Protein AF-A0A8J2I7R6-F1 (afdb_monomer_lite)

InterPro domains:
  IPR022698 Orsellinic acid/F9775 biosynthesis cluster protein D [PF12013] (39-140)

Organism: NCBI:txid119953

Structure (mmCIF, N/CA/C/O backbone):
data_AF-A0A8J2I7R6-F1
#
_entry.id   AF-A0A8J2I7R6-F1
#
loop_
_atom_site.group_PDB
_atom_site.id
_atom_site.type_symbol
_atom_site.label_atom_id
_atom_site.label_alt_id
_atom_site.label_comp_id
_atom_site.label_asym_id
_atom_site.label_entity_id
_atom_site.label_seq_id
_atom_site.pdbx_PDB_ins_code
_atom_site.Cartn_x
_atom_site.Cartn_y
_atom_site.Cartn_z
_atom_site.occupancy
_atom_site.B_iso_or_equiv
_atom_site.auth_seq_id
_atom_site.auth_comp_id
_atom_site.auth_asym_id
_atom_site.auth_atom_id
_atom_site.pdbx_PDB_model_num
ATOM 1 N N . MET A 1 1 ? 11.728 -11.840 104.550 1.00 39.22 1 MET A N 1
ATOM 2 C CA . MET A 1 1 ? 12.454 -12.905 103.821 1.00 39.22 1 MET A CA 1
ATOM 3 C C . MET A 1 1 ? 11.462 -14.040 103.604 1.00 39.22 1 MET A C 1
ATOM 5 O O . MET A 1 1 ? 10.906 -14.430 104.623 1.00 39.22 1 MET A O 1
ATOM 9 N N . PRO A 1 2 ? 11.217 -14.614 102.412 1.00 49.06 2 PRO A N 1
ATOM 10 C CA . PRO A 1 2 ? 11.403 -14.190 101.016 1.00 49.06 2 PRO A CA 1
ATOM 11 C C . PRO A 1 2 ? 10.067 -14.173 100.202 1.00 49.06 2 PRO A C 1
ATOM 13 O O . PRO A 1 2 ? 9.035 -14.652 100.660 1.00 49.06 2 PRO A O 1
ATOM 16 N N . THR A 1 3 ? 10.107 -13.611 98.989 1.00 52.56 3 THR A N 1
ATOM 17 C CA . THR A 1 3 ? 9.219 -13.845 97.812 1.00 52.56 3 THR A CA 1
ATOM 18 C C . THR A 1 3 ? 9.265 -15.338 97.372 1.00 52.56 3 THR A C 1
ATOM 20 O O . THR A 1 3 ? 10.199 -15.994 97.840 1.00 52.56 3 THR A O 1
ATOM 23 N N . PRO A 1 4 ? 8.404 -15.921 96.477 1.00 51.31 4 PRO A N 1
ATOM 24 C CA . PRO A 1 4 ? 8.011 -15.365 95.161 1.00 51.31 4 PRO A CA 1
ATOM 25 C C . PRO A 1 4 ? 6.658 -15.796 94.499 1.00 51.31 4 PRO A C 1
ATOM 27 O O . PRO A 1 4 ? 5.954 -16.702 94.925 1.00 51.31 4 PRO A O 1
ATOM 30 N N . CYS A 1 5 ? 6.376 -15.061 93.412 1.00 49.28 5 CYS A N 1
ATOM 31 C CA . CYS A 1 5 ? 5.651 -15.287 92.143 1.00 49.28 5 CYS A CA 1
ATOM 32 C C . CYS A 1 5 ? 5.007 -16.645 91.795 1.00 49.28 5 CYS A C 1
ATOM 34 O O . CYS A 1 5 ? 5.651 -17.656 92.024 1.00 49.28 5 CYS A O 1
ATOM 36 N N . VAL A 1 6 ? 3.875 -16.608 91.052 1.00 43.56 6 VAL A N 1
ATOM 37 C CA . VAL A 1 6 ? 3.560 -17.242 89.724 1.00 43.56 6 VAL A CA 1
ATOM 38 C C . VAL A 1 6 ? 2.169 -16.691 89.281 1.00 43.56 6 VAL A C 1
ATOM 40 O O . VAL A 1 6 ? 1.226 -16.790 90.051 1.00 43.56 6 VAL A O 1
ATOM 43 N N . VAL A 1 7 ? 2.045 -15.789 88.290 1.00 49.72 7 VAL A N 1
ATOM 44 C CA . VAL A 1 7 ? 1.763 -15.964 86.833 1.00 49.72 7 VAL A CA 1
ATOM 45 C C . VAL A 1 7 ? 0.474 -16.734 86.508 1.00 49.72 7 VAL A C 1
ATOM 47 O O . VAL A 1 7 ? 0.516 -17.951 86.551 1.00 49.72 7 VAL A O 1
ATOM 50 N N . GLU A 1 8 ? -0.579 -16.051 86.025 1.00 37.94 8 GLU A N 1
ATOM 51 C CA . GLU A 1 8 ? -1.519 -16.593 85.021 1.00 37.94 8 GLU A CA 1
ATOM 52 C C . GLU A 1 8 ? -2.044 -15.488 84.070 1.00 37.94 8 GLU A C 1
ATOM 54 O O . GLU A 1 8 ? -2.336 -14.358 84.459 1.00 37.94 8 GLU A O 1
ATOM 59 N N . THR A 1 9 ? -2.060 -15.856 82.791 1.00 51.75 9 THR A N 1
ATOM 60 C CA . THR A 1 9 ? -2.406 -15.172 81.528 1.00 51.75 9 THR A CA 1
ATOM 61 C C . THR A 1 9 ? -3.873 -14.737 81.384 1.00 51.75 9 THR A C 1
ATOM 63 O O . THR A 1 9 ? -4.745 -15.451 81.870 1.00 51.75 9 THR A O 1
ATOM 66 N N . PRO A 1 10 ? -4.192 -13.693 80.584 1.00 44.16 10 PRO A N 1
ATOM 67 C CA . PRO A 1 10 ? -5.538 -13.494 80.056 1.00 44.16 10 PRO A CA 1
ATOM 68 C C . PRO A 1 10 ? -5.707 -14.029 78.624 1.00 44.16 10 PRO A C 1
ATOM 70 O O . PRO A 1 10 ? -4.815 -13.952 77.776 1.00 44.16 10 PRO A O 1
ATOM 73 N N . GLU A 1 11 ? -6.904 -14.565 78.400 1.00 40.28 11 GLU A N 1
ATOM 74 C CA . GLU A 1 11 ? -7.408 -15.214 77.196 1.00 40.28 11 GLU A CA 1
ATOM 75 C C . GLU A 1 11 ? -7.475 -14.305 75.956 1.00 40.28 11 GLU A C 1
ATOM 77 O O . GLU A 1 11 ? -7.789 -13.116 76.004 1.00 40.28 11 GLU A O 1
ATOM 82 N N . SER A 1 12 ? -7.212 -14.942 74.816 1.00 37.38 12 SER A N 1
ATOM 83 C CA . SER A 1 12 ? -7.309 -14.424 73.453 1.00 37.38 12 SER A CA 1
ATOM 84 C C . SER A 1 12 ? -8.768 -14.378 72.987 1.00 37.38 12 SER A C 1
ATOM 86 O O . SER A 1 12 ? -9.431 -15.412 72.908 1.00 37.38 12 SER A O 1
ATOM 88 N N . VAL A 1 13 ? -9.258 -13.188 72.624 1.00 44.47 13 VAL A N 1
ATOM 89 C CA . VAL A 1 13 ? -10.559 -12.998 71.964 1.00 44.47 13 VAL A CA 1
ATOM 90 C C . VAL A 1 13 ? -10.343 -12.848 70.456 1.00 44.47 13 VAL A C 1
ATOM 92 O O . VAL A 1 13 ? -9.631 -11.958 69.992 1.00 44.47 13 VAL A O 1
ATOM 95 N N . ALA A 1 14 ? -10.964 -13.744 69.690 1.00 39.31 14 ALA A N 1
ATOM 96 C CA . ALA A 1 14 ? -10.888 -13.825 68.236 1.00 39.31 14 ALA A CA 1
ATOM 97 C C . ALA A 1 14 ? -11.593 -12.650 67.522 1.00 39.31 14 ALA A C 1
ATOM 99 O O . ALA A 1 14 ? -12.711 -12.273 67.870 1.00 39.31 14 ALA A O 1
ATOM 100 N N . ALA A 1 15 ? -10.962 -12.129 66.463 1.00 40.88 15 ALA A N 1
ATOM 101 C CA . ALA A 1 15 ? -11.527 -11.148 65.531 1.00 40.88 15 ALA A CA 1
ATOM 102 C C . ALA A 1 15 ? -12.083 -11.825 64.253 1.00 40.88 15 ALA A C 1
ATOM 104 O O . ALA A 1 15 ? -11.560 -12.864 63.838 1.00 40.88 15 ALA A O 1
ATOM 105 N N . PRO A 1 16 ? -13.109 -11.256 63.585 1.00 42.50 16 PRO A N 1
ATOM 106 C CA . PRO A 1 16 ? -13.730 -11.865 62.412 1.00 42.50 16 PRO A CA 1
ATOM 107 C C . PRO A 1 16 ? -12.928 -11.626 61.123 1.00 42.50 16 PRO A C 1
ATOM 109 O O . PRO A 1 16 ? -12.438 -10.532 60.844 1.00 42.50 16 PRO A O 1
ATOM 112 N N . ALA A 1 17 ? -12.848 -12.669 60.296 1.00 38.97 17 ALA A N 1
ATOM 113 C CA . ALA A 1 17 ? -12.190 -12.656 58.997 1.00 38.97 17 ALA A CA 1
ATOM 114 C C . ALA A 1 17 ? -12.953 -11.796 57.968 1.00 38.97 17 ALA A C 1
ATOM 116 O O . ALA A 1 17 ? -14.023 -12.168 57.481 1.00 38.97 17 ALA A O 1
ATOM 117 N N . VAL A 1 18 ? -12.361 -10.666 57.574 1.00 41.84 18 VAL A N 1
ATOM 118 C CA . VAL A 1 18 ? -12.784 -9.871 56.413 1.00 41.84 18 VAL A CA 1
ATOM 119 C C . VAL A 1 18 ? -12.321 -10.578 55.137 1.00 41.84 18 VAL A C 1
ATOM 121 O O . VAL A 1 18 ? -11.135 -10.641 54.818 1.00 41.84 18 VAL A O 1
ATOM 124 N N . ARG A 1 19 ? -13.272 -11.136 54.384 1.00 43.84 19 ARG A N 1
ATOM 125 C CA . ARG A 1 19 ? -13.030 -11.839 53.118 1.00 43.84 19 ARG A CA 1
ATOM 126 C C . ARG A 1 19 ? -12.773 -10.824 51.995 1.00 43.84 19 ARG A C 1
ATOM 128 O O . ARG A 1 19 ? -13.705 -10.298 51.390 1.00 43.84 19 ARG A O 1
ATOM 135 N N . ILE A 1 20 ? -11.500 -10.555 51.709 1.00 44.94 20 ILE A N 1
ATOM 136 C CA . ILE A 1 20 ? -11.039 -9.657 50.639 1.00 44.94 20 ILE A CA 1
ATOM 137 C C . ILE A 1 20 ? -11.373 -10.267 49.260 1.00 44.94 20 ILE A C 1
ATOM 139 O O . ILE A 1 20 ? -10.624 -11.078 48.724 1.00 44.94 20 ILE A O 1
ATOM 143 N N . LYS A 1 21 ? -12.492 -9.856 48.644 1.00 47.00 21 LYS A N 1
ATOM 144 C CA . LYS A 1 21 ? -12.838 -10.125 47.227 1.00 47.00 21 LYS A CA 1
ATOM 145 C C . LYS A 1 21 ? -12.219 -9.086 46.265 1.00 47.00 21 LYS A C 1
ATOM 147 O O . LYS A 1 21 ? -12.875 -8.631 45.335 1.00 47.00 21 LYS A O 1
ATOM 152 N N . SER A 1 22 ? -10.974 -8.663 46.495 1.00 50.75 22 SER A N 1
ATOM 153 C CA . SER A 1 22 ? -10.375 -7.501 45.800 1.00 50.75 22 SER A CA 1
ATOM 154 C C . SER A 1 22 ? -9.459 -7.860 44.612 1.00 50.75 22 SER A C 1
ATOM 156 O O . SER A 1 22 ? -9.104 -7.008 43.802 1.00 50.75 22 SER A O 1
ATOM 158 N N . THR A 1 23 ? -9.094 -9.132 44.437 1.00 47.16 23 THR A N 1
ATOM 159 C CA . THR A 1 23 ? -8.080 -9.537 43.441 1.00 47.16 23 THR A CA 1
ATOM 160 C C . THR A 1 23 ? -8.636 -9.858 42.048 1.00 47.16 23 THR A C 1
ATOM 162 O O . THR A 1 23 ? -7.946 -9.624 41.057 1.00 47.16 23 THR A O 1
ATOM 165 N N . GLN A 1 24 ? -9.890 -10.310 41.917 1.00 48.06 24 GLN A N 1
ATOM 166 C CA . GLN A 1 24 ? -10.465 -10.662 40.604 1.00 48.06 24 GLN A CA 1
ATOM 167 C C . GLN A 1 24 ? -10.866 -9.444 39.752 1.00 48.06 24 GLN A C 1
ATOM 169 O O . GLN A 1 24 ? -10.754 -9.489 38.527 1.00 48.06 24 GLN A O 1
ATOM 174 N N . HIS A 1 25 ? -11.280 -8.335 40.372 1.00 42.41 25 HIS A N 1
ATOM 175 C CA . HIS A 1 25 ? -11.620 -7.110 39.637 1.00 42.41 25 HIS A CA 1
ATOM 176 C C . HIS A 1 25 ? -10.391 -6.432 39.020 1.00 42.41 25 HIS A C 1
ATOM 178 O O . HIS A 1 25 ? -10.468 -5.929 37.899 1.00 42.41 25 HIS A O 1
ATOM 184 N N . LYS A 1 26 ? -9.243 -6.491 39.707 1.00 38.31 26 LYS A N 1
ATOM 185 C CA . LYS A 1 26 ? -7.996 -5.863 39.258 1.00 38.31 26 LYS A CA 1
ATOM 186 C C . LYS A 1 26 ? -7.427 -6.539 38.005 1.00 38.31 26 LYS A C 1
ATOM 188 O O . LYS A 1 26 ? -7.096 -5.851 37.048 1.00 38.31 26 LYS A O 1
ATOM 193 N N . HIS A 1 27 ? -7.419 -7.875 37.953 1.00 43.62 27 HIS A N 1
ATOM 194 C CA . HIS A 1 27 ? -6.954 -8.623 36.773 1.00 43.62 27 HIS A CA 1
ATOM 195 C C . HIS A 1 27 ? -7.847 -8.426 35.538 1.00 43.62 27 HIS A C 1
ATOM 197 O O . HIS A 1 27 ? -7.346 -8.361 34.417 1.00 43.62 27 HIS A O 1
ATOM 203 N N . LYS A 1 28 ? -9.166 -8.296 35.732 1.00 43.56 28 LYS A N 1
ATOM 204 C CA . LYS A 1 28 ? -10.111 -8.084 34.629 1.00 43.56 28 LYS A CA 1
ATOM 205 C C . LYS A 1 28 ? -9.990 -6.679 34.030 1.00 43.56 28 LYS A C 1
ATOM 207 O O . LYS A 1 28 ? -9.874 -6.555 32.818 1.00 43.56 28 LYS A O 1
ATOM 212 N N . GLN A 1 29 ? -9.890 -5.641 34.865 1.00 42.34 29 GLN A N 1
ATOM 213 C CA . GLN A 1 29 ? -9.653 -4.269 34.393 1.00 42.34 29 GLN A CA 1
ATOM 214 C C . GLN A 1 29 ? -8.289 -4.094 33.709 1.00 42.34 29 GLN A C 1
ATOM 216 O O . GLN A 1 29 ? -8.169 -3.316 32.767 1.00 42.34 29 GLN A O 1
ATOM 221 N N . GLN A 1 30 ? -7.261 -4.823 34.149 1.00 41.78 30 GLN A N 1
ATOM 222 C CA . GLN A 1 30 ? -5.923 -4.752 33.557 1.00 41.78 30 GLN A CA 1
ATOM 223 C C . GLN A 1 30 ? -5.853 -5.469 32.194 1.00 41.78 30 GLN A C 1
ATOM 225 O O . GLN A 1 30 ? -5.199 -4.983 31.275 1.00 41.78 30 GLN A O 1
ATOM 230 N N . SER A 1 31 ? -6.597 -6.570 32.037 1.00 49.91 31 SER A N 1
ATOM 231 C CA . SER A 1 31 ? -6.820 -7.255 30.754 1.00 49.91 31 SER A CA 1
ATOM 232 C C . SER A 1 31 ? -7.587 -6.378 29.757 1.00 49.91 31 SER A C 1
ATOM 234 O O . SER A 1 31 ? -7.213 -6.300 28.587 1.00 49.91 31 SER A O 1
ATOM 236 N N . ASP A 1 32 ? -8.640 -5.699 30.216 1.00 48.75 32 ASP A N 1
ATOM 237 C CA . ASP A 1 32 ? -9.469 -4.847 29.357 1.00 48.75 32 ASP A CA 1
ATOM 238 C C . ASP A 1 32 ? -8.694 -3.606 28.868 1.00 48.75 32 ASP A C 1
ATOM 240 O O . ASP A 1 32 ? -8.850 -3.208 27.717 1.00 48.75 32 ASP A O 1
ATOM 244 N N . ASN A 1 33 ? -7.779 -3.055 29.678 1.00 50.03 33 ASN A N 1
ATOM 245 C CA . ASN A 1 33 ? -6.905 -1.943 29.274 1.00 50.03 33 ASN A CA 1
ATOM 246 C C . ASN A 1 33 ? -5.799 -2.351 28.284 1.00 50.03 33 ASN A C 1
ATOM 248 O O . ASN A 1 33 ? -5.437 -1.573 27.405 1.00 50.03 33 ASN A O 1
ATOM 252 N N . ALA A 1 34 ? -5.265 -3.572 28.383 1.00 55.12 34 ALA A N 1
ATOM 253 C CA . ALA A 1 34 ? -4.249 -4.057 27.446 1.00 55.12 34 ALA A CA 1
ATOM 254 C C . ALA A 1 34 ? -4.814 -4.264 26.028 1.00 55.12 34 ALA A C 1
ATOM 256 O O . ALA A 1 34 ? -4.117 -4.031 25.041 1.00 55.12 34 ALA A O 1
ATOM 257 N N . ALA A 1 35 ? -6.091 -4.648 25.921 1.00 55.50 35 ALA A N 1
ATOM 258 C CA . ALA A 1 35 ? -6.773 -4.819 24.640 1.00 55.50 35 ALA A CA 1
ATOM 259 C C . ALA A 1 35 ? -7.019 -3.486 23.902 1.00 55.50 35 ALA A C 1
ATOM 261 O O . ALA A 1 35 ? -7.098 -3.478 22.674 1.00 55.50 35 ALA A O 1
ATOM 262 N N . LEU A 1 36 ? -7.082 -2.361 24.629 1.00 57.59 36 LEU A N 1
ATOM 263 C CA . LEU A 1 36 ? -7.291 -1.024 24.058 1.00 57.59 36 LEU A CA 1
ATOM 264 C C . LEU A 1 36 ? -6.058 -0.474 23.321 1.00 57.59 36 LEU A C 1
ATOM 266 O O . LEU A 1 36 ? -6.201 0.402 22.478 1.00 57.59 36 LEU A O 1
ATOM 270 N N . ASN A 1 37 ? -4.860 -1.018 23.563 1.00 76.00 37 ASN A N 1
ATOM 271 C CA . ASN A 1 37 ? -3.623 -0.548 22.920 1.00 76.00 37 ASN A CA 1
ATOM 272 C C . ASN A 1 37 ? -3.309 -1.235 21.577 1.00 76.00 37 ASN A C 1
ATOM 274 O O . ASN A 1 37 ? -2.275 -0.959 20.963 1.00 76.00 37 ASN A O 1
ATOM 278 N N . LEU A 1 38 ? -4.168 -2.151 21.115 1.00 88.62 38 LEU A N 1
ATOM 279 C CA . LEU A 1 38 ? -3.931 -2.930 19.893 1.00 88.62 38 LEU A CA 1
ATOM 280 C C . LEU A 1 38 ? -4.206 -2.139 18.614 1.00 88.62 38 LEU A C 1
ATOM 282 O O . LEU A 1 38 ? -3.629 -2.444 17.571 1.00 88.62 38 LEU A O 1
ATOM 286 N N . LEU A 1 39 ? -5.101 -1.155 18.684 1.00 94.88 39 LEU A N 1
ATOM 287 C CA . LEU A 1 39 ? -5.600 -0.438 17.521 1.00 94.88 39 LEU A CA 1
ATOM 288 C C . LEU A 1 39 ? -5.476 1.069 17.712 1.00 94.88 39 LEU A C 1
ATOM 290 O O . LEU A 1 39 ? -5.638 1.594 18.809 1.00 94.88 39 LEU A O 1
ATOM 294 N N . THR A 1 40 ? -5.227 1.782 16.623 1.00 94.62 40 THR A N 1
ATOM 295 C CA . THR A 1 40 ? -5.198 3.245 16.611 1.00 94.62 40 THR A CA 1
ATOM 296 C C . THR A 1 40 ? -5.836 3.748 15.329 1.00 94.62 40 THR A C 1
ATOM 298 O O . THR A 1 40 ? -5.492 3.285 14.244 1.00 94.62 40 THR A O 1
ATOM 301 N N . PHE A 1 41 ? -6.762 4.698 15.438 1.00 95.25 41 PHE A N 1
ATOM 302 C CA . PHE A 1 41 ? -7.316 5.381 14.274 1.00 95.25 41 PHE A CA 1
ATOM 303 C C . PHE A 1 41 ? -6.429 6.567 13.887 1.00 95.25 41 PHE A C 1
ATOM 305 O O . PHE A 1 41 ? -6.138 7.431 14.714 1.00 95.25 41 PHE A O 1
ATOM 312 N N . VAL A 1 42 ? -6.012 6.620 12.624 1.00 94.69 42 VAL A N 1
ATOM 313 C CA . VAL A 1 42 ? -5.246 7.732 12.056 1.00 94.69 42 VAL A CA 1
ATOM 314 C C . VAL A 1 42 ? -6.200 8.578 11.222 1.00 94.69 42 VAL A C 1
ATOM 316 O O . VAL A 1 42 ? -6.467 8.261 10.067 1.00 94.69 42 VAL A O 1
ATOM 319 N N . ALA A 1 43 ? -6.715 9.659 11.812 1.00 93.94 43 ALA A N 1
ATOM 320 C CA . ALA A 1 43 ? -7.795 10.458 11.224 1.00 93.94 43 ALA A CA 1
ATOM 321 C C . ALA A 1 43 ? -7.448 11.079 9.861 1.00 93.94 43 ALA A C 1
ATOM 323 O O . ALA A 1 43 ? -8.279 11.065 8.960 1.00 93.94 43 ALA A O 1
ATOM 324 N N . ILE A 1 44 ? -6.217 11.577 9.696 1.00 92.00 44 ILE A N 1
ATOM 325 C CA . ILE A 1 44 ? -5.753 12.213 8.448 1.00 92.00 44 ILE A CA 1
ATOM 326 C C . ILE A 1 44 ? -5.800 11.226 7.277 1.00 92.00 44 ILE A C 1
ATOM 328 O O . ILE A 1 44 ? -6.176 11.587 6.167 1.00 92.00 44 ILE A O 1
ATOM 332 N N . GLU A 1 45 ? -5.435 9.976 7.547 1.00 92.62 45 GLU A N 1
ATOM 333 C CA . GLU A 1 45 ? -5.335 8.914 6.546 1.00 92.62 45 GLU A CA 1
ATOM 334 C C . GLU A 1 45 ? -6.613 8.058 6.501 1.00 92.62 45 GLU A C 1
ATOM 336 O O . GLU A 1 45 ? -6.744 7.200 5.636 1.00 92.62 45 GLU A O 1
ATOM 341 N N . GLN A 1 46 ? -7.564 8.287 7.418 1.00 95.88 46 GLN A N 1
ATOM 342 C CA . GLN A 1 46 ? -8.823 7.545 7.535 1.00 95.88 46 GLN A CA 1
ATOM 343 C C . GLN A 1 46 ? -8.623 6.025 7.662 1.00 95.88 46 GLN A C 1
ATOM 345 O O . GLN A 1 46 ? -9.388 5.225 7.127 1.00 95.88 46 GLN A O 1
ATOM 350 N N . VAL A 1 47 ? -7.594 5.591 8.395 1.00 95.88 47 VAL A N 1
ATOM 351 C CA . VAL A 1 47 ? -7.253 4.166 8.549 1.00 95.88 47 VAL A CA 1
ATOM 352 C C . VAL A 1 47 ? -7.181 3.740 10.007 1.00 95.88 47 VAL A C 1
ATOM 354 O O . VAL A 1 47 ? -6.722 4.483 10.874 1.00 95.88 47 VAL A O 1
ATOM 357 N N . ILE A 1 48 ? -7.602 2.505 10.274 1.00 96.81 48 ILE A N 1
ATOM 358 C CA . ILE A 1 48 ? -7.405 1.839 11.563 1.00 96.81 48 ILE A CA 1
ATOM 359 C C . ILE A 1 48 ? -6.122 1.022 11.457 1.00 96.81 48 ILE A C 1
ATOM 361 O O . ILE A 1 48 ? -5.999 0.163 10.588 1.00 96.81 48 ILE A O 1
ATOM 365 N N . ILE A 1 49 ? -5.160 1.284 12.331 1.00 96.69 49 ILE A N 1
ATOM 366 C CA . ILE A 1 49 ? -3.875 0.590 12.371 1.00 96.69 49 ILE A CA 1
ATOM 367 C C . ILE A 1 49 ? -3.868 -0.395 13.525 1.00 96.69 49 ILE A C 1
ATOM 369 O O . ILE A 1 49 ? -4.100 -0.012 14.668 1.00 96.69 49 ILE A O 1
ATOM 373 N N . CYS A 1 50 ? -3.522 -1.645 13.237 1.00 96.00 50 CYS A N 1
ATOM 374 C CA . CYS A 1 50 ? -3.114 -2.595 14.256 1.00 96.00 50 CYS A CA 1
ATOM 375 C C . CYS A 1 50 ? -1.643 -2.377 14.608 1.00 96.00 50 CYS A C 1
ATOM 377 O O . CYS A 1 50 ? -0.749 -2.632 13.798 1.00 96.00 50 CYS A O 1
ATOM 379 N N . THR A 1 51 ? -1.384 -1.918 15.828 1.00 93.19 51 THR A N 1
ATOM 380 C CA . THR A 1 51 ? -0.044 -1.545 16.296 1.00 93.19 51 THR A CA 1
ATOM 381 C C . THR A 1 51 ? 0.850 -2.761 16.528 1.00 93.19 51 THR A C 1
ATOM 383 O O . THR A 1 51 ? 2.061 -2.662 16.335 1.00 93.19 51 THR A O 1
ATOM 386 N N . SER A 1 52 ? 0.277 -3.917 16.889 1.00 93.00 52 SER A N 1
ATOM 387 C CA . SER A 1 52 ? 1.038 -5.159 17.093 1.00 93.00 52 SER A CA 1
ATOM 388 C C . SER A 1 52 ? 1.447 -5.812 15.775 1.00 93.00 52 SER A C 1
ATOM 390 O O . SER A 1 52 ? 2.571 -6.285 15.647 1.00 93.00 52 SER A O 1
ATOM 392 N N . TRP A 1 53 ? 0.548 -5.824 14.787 1.00 94.31 53 TRP A N 1
ATOM 393 C CA . TRP A 1 53 ? 0.811 -6.426 13.474 1.00 94.31 53 TRP A CA 1
ATOM 394 C C . TRP A 1 53 ? 1.395 -5.442 12.464 1.00 94.31 53 TRP A C 1
ATOM 396 O O . TRP A 1 53 ? 1.871 -5.869 11.410 1.00 94.31 53 TRP A O 1
ATOM 406 N N . LYS A 1 54 ? 1.392 -4.145 12.797 1.00 95.12 54 LYS A N 1
ATOM 407 C CA . LYS A 1 54 ? 1.942 -3.057 11.984 1.00 95.12 54 LYS A CA 1
ATOM 408 C C . LYS A 1 54 ? 1.293 -2.985 10.595 1.00 95.12 54 LYS A C 1
ATOM 410 O O . LYS A 1 54 ? 1.977 -2.829 9.584 1.00 95.12 54 LYS A O 1
ATOM 415 N N . VAL A 1 55 ? -0.032 -3.137 10.557 1.00 96.38 55 VAL A N 1
ATOM 416 C CA . VAL A 1 55 ? -0.854 -3.139 9.334 1.00 96.38 55 VAL A CA 1
ATOM 417 C C . VAL A 1 55 ? -2.116 -2.306 9.519 1.00 96.38 55 VAL A C 1
ATOM 419 O O . VAL A 1 55 ? -2.672 -2.249 10.614 1.00 96.38 55 VAL A O 1
ATOM 422 N N . ALA A 1 56 ? -2.596 -1.703 8.437 1.00 96.88 56 ALA A N 1
ATOM 423 C CA . ALA A 1 56 ? -3.931 -1.140 8.368 1.00 96.88 56 ALA A CA 1
ATOM 424 C C . ALA A 1 56 ? -4.972 -2.257 8.243 1.00 96.88 56 ALA A C 1
ATOM 426 O O . ALA A 1 56 ? -4.790 -3.229 7.503 1.00 96.88 56 ALA A O 1
ATOM 427 N N . VAL A 1 57 ? -6.076 -2.096 8.958 1.00 96.62 57 VAL A N 1
ATOM 428 C CA . VAL A 1 57 ? -7.193 -3.031 9.005 1.00 96.62 57 VAL A CA 1
ATOM 429 C C . VAL A 1 57 ? -8.446 -2.270 8.586 1.00 96.62 57 VAL A C 1
ATOM 431 O O . VAL A 1 57 ? -8.887 -1.388 9.321 1.00 96.62 57 VAL A O 1
ATOM 434 N N . PRO A 1 58 ? -9.031 -2.576 7.419 1.00 96.69 58 PRO A N 1
ATOM 435 C CA . PRO A 1 58 ? -10.312 -2.000 7.043 1.00 96.69 58 PRO A CA 1
ATOM 436 C C . PRO A 1 58 ? -11.394 -2.363 8.059 1.00 96.69 58 PRO A C 1
ATOM 438 O O . PRO A 1 58 ? -11.375 -3.464 8.620 1.00 96.69 58 PRO A O 1
ATOM 441 N N . PHE A 1 59 ? -12.350 -1.463 8.280 1.00 97.38 59 PHE A N 1
ATOM 442 C CA . PHE A 1 59 ? -13.365 -1.638 9.318 1.00 97.38 59 PHE A CA 1
ATOM 443 C C . PHE A 1 59 ? -14.171 -2.935 9.143 1.00 97.38 59 PHE A C 1
ATOM 445 O O . PHE A 1 59 ? -14.340 -3.682 10.107 1.00 97.38 59 PHE A O 1
ATOM 452 N N . GLN A 1 60 ? -14.563 -3.291 7.912 1.00 97.06 60 GLN A N 1
ATOM 453 C CA . GLN A 1 60 ? -15.308 -4.532 7.649 1.00 97.06 60 GLN A CA 1
ATOM 454 C C . GLN A 1 60 ? -14.509 -5.798 7.995 1.00 97.06 60 GLN A C 1
ATOM 456 O O . GLN A 1 60 ? -15.077 -6.836 8.335 1.00 97.06 60 GLN A O 1
ATOM 461 N N . ASN A 1 61 ? -13.178 -5.724 7.950 1.00 96.50 61 ASN A N 1
ATOM 462 C CA . ASN A 1 61 ? -12.292 -6.832 8.288 1.00 96.50 61 ASN A CA 1
ATOM 463 C C . ASN A 1 61 ? -11.870 -6.827 9.766 1.00 96.50 61 ASN A C 1
ATOM 465 O O . ASN A 1 61 ? -11.202 -7.772 10.194 1.00 96.50 61 ASN A O 1
ATOM 469 N N . LEU A 1 62 ? -12.256 -5.816 10.553 1.00 96.44 62 LEU A N 1
ATOM 470 C CA . LEU A 1 62 ? -11.763 -5.610 11.914 1.00 96.44 62 LEU A CA 1
ATOM 471 C C . LEU A 1 62 ? -12.126 -6.755 12.864 1.00 96.44 62 LEU A C 1
ATOM 473 O O . LEU A 1 62 ? -11.247 -7.284 13.545 1.00 96.44 62 LEU A O 1
ATOM 477 N N . ASP A 1 63 ? -13.388 -7.197 12.874 1.00 96.62 63 ASP A N 1
ATOM 478 C CA . ASP A 1 63 ? -13.818 -8.334 13.706 1.00 96.62 63 ASP A CA 1
ATOM 479 C C . ASP A 1 63 ? -13.023 -9.603 13.355 1.00 96.62 63 ASP A C 1
ATOM 481 O O . ASP A 1 63 ? -12.469 -10.281 14.225 1.00 96.62 63 ASP A O 1
ATOM 485 N N . THR A 1 64 ? -12.869 -9.882 12.059 1.00 96.88 64 THR A N 1
ATOM 486 C CA . THR A 1 64 ? -12.105 -11.046 11.598 1.00 96.88 64 THR A CA 1
ATOM 487 C C . THR A 1 64 ? -10.630 -10.937 11.980 1.00 96.88 64 THR A C 1
ATOM 489 O O . THR A 1 64 ? -10.063 -11.918 12.462 1.00 96.88 64 THR A O 1
ATOM 492 N N . HIS A 1 65 ? -10.017 -9.760 11.840 1.00 96.38 65 HIS A N 1
ATOM 493 C CA . HIS A 1 65 ? -8.637 -9.516 12.250 1.00 96.38 65 HIS A CA 1
ATOM 494 C C . HIS A 1 65 ? -8.446 -9.765 13.752 1.00 96.38 65 HIS A C 1
ATOM 496 O O . HIS A 1 65 ? -7.572 -10.535 14.142 1.00 96.38 65 HIS A O 1
ATOM 502 N N . LEU A 1 66 ? -9.307 -9.205 14.604 1.00 95.81 66 LEU A N 1
ATOM 503 C CA . LEU A 1 66 ? -9.237 -9.399 16.056 1.00 95.81 66 LEU A CA 1
ATOM 504 C C . LEU A 1 66 ? -9.429 -10.869 16.462 1.00 95.81 66 LEU A C 1
ATOM 506 O O . LEU A 1 66 ? -8.786 -11.350 17.397 1.00 95.81 66 LEU A O 1
ATOM 510 N N . ARG A 1 67 ? -10.282 -11.607 15.745 1.00 96.25 67 ARG A N 1
ATOM 511 C CA . ARG A 1 67 ? -10.496 -13.041 15.969 1.00 96.25 67 ARG A CA 1
ATOM 512 C C . ARG A 1 67 ? -9.301 -13.890 15.533 1.00 96.25 67 ARG A C 1
ATOM 514 O O . ARG A 1 67 ? -8.923 -14.796 16.264 1.00 96.25 67 ARG A O 1
ATOM 521 N N . VAL A 1 68 ? -8.736 -13.644 14.354 1.00 95.44 68 VAL A N 1
ATOM 522 C CA . VAL A 1 68 ? -7.701 -14.511 13.762 1.00 95.44 68 VAL A CA 1
ATOM 523 C C . VAL A 1 68 ? -6.303 -14.122 14.242 1.00 95.44 68 VAL A C 1
ATOM 525 O O . VAL A 1 68 ? -5.548 -14.976 14.698 1.00 95.44 68 VAL A O 1
ATOM 528 N N . ALA A 1 69 ? -5.974 -12.833 14.183 1.00 94.00 69 ALA A N 1
ATOM 529 C CA . ALA A 1 69 ? -4.636 -12.316 14.457 1.00 94.00 69 ALA A CA 1
ATOM 530 C C . ALA A 1 69 ? -4.363 -12.170 15.964 1.00 94.00 69 ALA A C 1
ATOM 532 O O . ALA A 1 69 ? -3.251 -12.420 16.423 1.00 94.00 69 ALA A O 1
ATOM 533 N N . HIS A 1 70 ? -5.383 -11.807 16.747 1.00 94.06 70 HIS A N 1
ATOM 534 C CA . HIS A 1 70 ? -5.255 -11.598 18.196 1.00 94.06 70 HIS A CA 1
ATOM 535 C C . HIS A 1 70 ? -5.974 -12.644 19.051 1.00 94.06 70 HIS A C 1
ATOM 537 O O . HIS A 1 70 ? -5.849 -12.613 20.273 1.00 94.06 70 HIS A O 1
ATOM 543 N N . LYS A 1 71 ? -6.724 -13.571 18.436 1.00 94.25 71 LYS A N 1
ATOM 544 C CA . LYS A 1 71 ? -7.479 -14.626 19.137 1.00 94.25 71 LYS A CA 1
ATOM 545 C C . LYS A 1 71 ? -8.413 -14.080 20.228 1.00 94.25 71 LYS A C 1
ATOM 547 O O . LYS A 1 71 ? -8.659 -14.747 21.230 1.00 94.25 71 LYS A O 1
ATOM 552 N N . LEU A 1 72 ? -8.962 -12.874 20.036 1.00 91.25 72 LEU A N 1
ATOM 553 C CA . LEU A 1 72 ? -9.846 -12.257 21.024 1.00 91.25 72 LEU A CA 1
ATOM 554 C C . LEU A 1 72 ? -11.212 -12.948 21.072 1.00 91.25 72 LEU A C 1
ATOM 556 O O . LEU A 1 72 ? -11.873 -13.177 20.050 1.00 91.25 72 LEU A O 1
ATOM 560 N N . HIS A 1 73 ? -11.673 -13.202 22.297 1.00 91.19 73 HIS A N 1
ATOM 561 C CA . HIS A 1 73 ? -13.017 -13.700 22.565 1.00 91.19 73 HIS A CA 1
ATOM 562 C C . HIS A 1 73 ? -14.098 -12.690 22.148 1.00 91.19 73 HIS A C 1
ATOM 564 O O . HIS A 1 73 ? -13.862 -11.490 22.024 1.00 91.19 73 HIS A O 1
ATOM 570 N N . PHE A 1 74 ? -15.323 -13.186 21.962 1.00 90.88 74 PHE A N 1
ATOM 571 C CA . PHE A 1 74 ? -16.441 -12.424 21.398 1.00 90.88 74 PHE A CA 1
ATOM 572 C C . PHE A 1 74 ? -16.749 -11.102 22.120 1.00 90.88 74 PHE A C 1
ATOM 574 O O . PHE A 1 74 ? -16.921 -10.080 21.463 1.00 90.88 74 PHE A O 1
ATOM 581 N N . ARG A 1 75 ? -16.810 -11.102 23.461 1.00 90.75 75 ARG A N 1
ATOM 582 C CA . ARG A 1 75 ? -17.165 -9.903 24.245 1.00 90.75 75 ARG A CA 1
ATOM 583 C C . ARG A 1 75 ? -16.176 -8.740 24.061 1.00 90.75 75 ARG A C 1
ATOM 585 O O . ARG A 1 75 ? -16.625 -7.701 23.591 1.00 90.75 75 ARG A O 1
ATOM 592 N N . PRO A 1 76 ? -14.870 -8.883 24.370 1.00 89.56 76 PRO A N 1
ATOM 593 C CA . PRO A 1 76 ? -13.917 -7.786 24.185 1.00 89.56 76 PRO A CA 1
ATOM 594 C C . PRO A 1 76 ? -13.821 -7.355 22.719 1.00 89.56 76 PRO A C 1
ATOM 596 O O . PRO A 1 76 ? -13.747 -6.165 22.433 1.00 89.56 76 PRO A O 1
ATOM 599 N N . ARG A 1 77 ? -13.917 -8.304 21.780 1.00 93.12 77 ARG A N 1
ATOM 600 C CA . ARG A 1 77 ? -13.920 -8.008 20.347 1.00 93.12 77 ARG A CA 1
ATOM 601 C C . ARG A 1 77 ? -15.074 -7.092 19.932 1.00 93.12 77 ARG A C 1
ATOM 603 O O . ARG A 1 77 ? -14.824 -6.098 19.262 1.00 93.12 77 ARG A O 1
ATOM 610 N N . ARG A 1 78 ? -16.312 -7.375 20.363 1.00 93.62 78 ARG A N 1
ATOM 611 C CA . ARG A 1 78 ? -17.465 -6.500 20.076 1.00 93.62 78 ARG A CA 1
ATOM 612 C C . ARG A 1 78 ? -17.301 -5.110 20.670 1.00 93.62 78 ARG A C 1
ATOM 614 O O . ARG A 1 78 ? -17.632 -4.144 19.994 1.00 93.62 78 ARG A O 1
ATOM 621 N N . THR A 1 79 ? -16.791 -5.011 21.897 1.00 92.56 79 THR A N 1
ATOM 622 C CA . THR A 1 79 ? -16.526 -3.714 22.530 1.00 92.56 79 THR A CA 1
ATOM 623 C C . THR A 1 79 ? -15.533 -2.896 21.710 1.00 92.56 79 THR A C 1
ATOM 625 O O . THR A 1 79 ? -15.784 -1.724 21.469 1.00 92.56 79 THR A O 1
ATOM 628 N N . ILE A 1 80 ? -14.446 -3.515 21.240 1.00 93.56 80 ILE A N 1
ATOM 629 C CA . ILE A 1 80 ? -13.448 -2.844 20.399 1.00 93.56 80 ILE A CA 1
ATOM 630 C C . ILE A 1 80 ? -14.064 -2.414 19.067 1.00 93.56 80 ILE A C 1
ATOM 632 O O . ILE A 1 80 ? -13.947 -1.254 18.704 1.00 93.56 80 ILE A O 1
ATOM 636 N N . VAL A 1 81 ? -14.756 -3.306 18.350 1.00 95.50 81 VAL A N 1
ATOM 637 C CA . VAL A 1 81 ? -15.376 -2.967 17.054 1.00 95.50 81 VAL A CA 1
ATOM 638 C C . VAL A 1 81 ? -16.349 -1.792 17.193 1.00 95.50 81 VAL A C 1
ATOM 640 O O . VAL A 1 81 ? -16.307 -0.879 16.377 1.00 95.50 81 VAL A O 1
ATOM 643 N N . ALA A 1 82 ? -17.155 -1.764 18.259 1.00 95.12 82 ALA A N 1
ATOM 644 C CA . ALA A 1 82 ? -18.095 -0.676 18.523 1.00 95.12 82 ALA A CA 1
ATOM 645 C C . ALA A 1 82 ? -17.420 0.691 18.758 1.00 95.12 82 ALA A C 1
ATOM 647 O O . ALA A 1 82 ? -18.051 1.714 18.534 1.00 95.12 82 ALA A O 1
ATOM 648 N N . GLN A 1 83 ? -16.151 0.737 19.182 1.00 93.50 83 GLN A N 1
ATOM 649 C CA . GLN A 1 83 ? -15.416 2.002 19.350 1.00 93.50 83 GLN A CA 1
ATOM 650 C C . GLN A 1 83 ? -15.026 2.649 18.021 1.00 93.50 83 GLN A C 1
ATOM 652 O O . GLN A 1 83 ? -14.824 3.859 17.967 1.00 93.50 83 GLN A O 1
ATOM 657 N N . PHE A 1 84 ? -14.881 1.844 16.969 1.00 95.12 84 PHE A N 1
ATOM 658 C CA . PHE A 1 84 ? -14.549 2.327 15.629 1.00 95.12 84 PHE A CA 1
ATOM 659 C C . PHE A 1 84 ? -15.791 2.486 14.747 1.00 95.12 84 PHE A C 1
ATOM 661 O O . PHE A 1 84 ? -15.673 2.946 13.612 1.00 95.12 84 PHE A O 1
ATOM 668 N N . ASP A 1 85 ? -16.966 2.116 15.259 1.00 94.62 85 ASP A N 1
ATOM 669 C CA . ASP A 1 85 ? -18.231 2.279 14.558 1.00 94.62 85 ASP A CA 1
ATOM 670 C C . ASP A 1 85 ? -18.564 3.769 14.388 1.00 94.62 85 ASP A C 1
ATOM 672 O O . ASP A 1 85 ? -18.377 4.577 15.298 1.00 94.62 85 ASP A O 1
ATOM 676 N N . GLY A 1 86 ? -19.005 4.149 13.190 1.00 91.62 86 GLY A N 1
ATOM 677 C CA . GLY A 1 86 ? -19.275 5.543 12.823 1.00 91.62 86 GLY A CA 1
ATOM 678 C C . GLY A 1 86 ? -18.046 6.422 12.542 1.00 91.62 86 GLY A C 1
ATOM 679 O O . GLY A 1 86 ? -18.217 7.560 12.104 1.00 91.62 86 GLY A O 1
ATOM 680 N N . LEU A 1 87 ? -16.814 5.932 12.731 1.00 95.19 87 LEU A N 1
ATOM 681 C CA . LEU A 1 87 ? -15.626 6.659 12.271 1.00 95.19 87 LEU A CA 1
ATOM 682 C C . LEU A 1 87 ? -15.535 6.620 10.737 1.00 95.19 87 LEU A C 1
ATOM 684 O O . LEU A 1 87 ? -15.869 5.597 10.131 1.00 95.19 87 LEU A O 1
ATOM 688 N N . PRO A 1 88 ? -15.020 7.681 10.086 1.00 96.25 88 PRO A N 1
ATOM 689 C CA . PRO A 1 88 ? -14.798 7.697 8.644 1.00 96.25 88 PRO A CA 1
ATOM 690 C C . PRO A 1 88 ? -13.541 6.885 8.302 1.00 96.25 88 PRO A C 1
ATOM 692 O O . PRO A 1 88 ? -12.550 7.426 7.828 1.00 96.25 88 PRO A O 1
ATOM 695 N N . ALA A 1 89 ? -13.537 5.595 8.631 1.00 96.12 89 ALA A N 1
ATOM 696 C CA . ALA A 1 89 ? -12.443 4.682 8.345 1.00 96.12 89 ALA A CA 1
ATOM 697 C C . ALA A 1 89 ? -12.650 3.979 6.997 1.00 96.12 89 ALA A C 1
ATOM 699 O O . ALA A 1 89 ? -13.784 3.704 6.594 1.00 96.12 89 ALA A O 1
ATOM 700 N N . ALA A 1 90 ? -11.546 3.619 6.341 1.00 96.62 90 ALA A N 1
ATOM 701 C CA . ALA A 1 90 ? -11.532 2.734 5.184 1.00 96.62 90 ALA A CA 1
ATOM 702 C C . ALA A 1 90 ? -12.332 1.457 5.483 1.00 96.62 90 ALA A C 1
ATOM 704 O O . ALA A 1 90 ? -12.062 0.750 6.460 1.00 96.62 90 ALA A O 1
ATOM 705 N N . GLN A 1 91 ? -13.327 1.164 4.647 1.00 96.50 91 GLN A N 1
ATOM 706 C CA . GLN A 1 91 ? -14.248 0.054 4.877 1.00 96.50 91 GLN A CA 1
ATOM 707 C C . GLN A 1 91 ? -13.659 -1.256 4.364 1.00 96.50 91 GLN A C 1
ATOM 709 O O . GLN A 1 91 ? -13.759 -2.285 5.030 1.00 96.50 91 GLN A O 1
ATOM 714 N N . THR A 1 92 ? -12.979 -1.192 3.223 1.00 95.69 92 THR A N 1
ATOM 715 C CA . THR A 1 92 ? -12.418 -2.326 2.488 1.00 95.69 92 THR A CA 1
ATOM 716 C C . THR A 1 92 ? -10.931 -2.128 2.176 1.00 95.69 92 THR A C 1
ATOM 718 O O . THR A 1 92 ? -10.377 -1.035 2.297 1.00 95.69 92 THR A O 1
ATOM 721 N N . ILE A 1 93 ? -10.256 -3.191 1.723 1.00 92.75 93 ILE A N 1
ATOM 722 C CA . ILE A 1 93 ? -8.852 -3.118 1.271 1.00 92.75 93 ILE A CA 1
ATOM 723 C C . ILE A 1 93 ? -8.707 -2.196 0.048 1.00 92.75 93 ILE A C 1
ATOM 725 O O . ILE A 1 93 ? -7.669 -1.558 -0.136 1.00 92.75 93 ILE A O 1
ATOM 729 N N . THR A 1 94 ? -9.734 -2.096 -0.798 1.00 93.38 94 THR A N 1
ATOM 730 C CA . THR A 1 94 ? -9.701 -1.231 -1.983 1.00 93.38 94 THR A CA 1
ATOM 731 C C . THR A 1 94 ? -9.680 0.252 -1.627 1.00 93.38 94 THR A C 1
ATOM 733 O O . THR A 1 94 ? -9.023 1.010 -2.345 1.00 93.38 94 THR A O 1
ATOM 736 N N . ASP A 1 95 ? -10.281 0.629 -0.495 1.00 94.81 95 ASP A N 1
ATOM 737 C CA . ASP A 1 95 ? -10.318 2.007 0.015 1.00 94.81 95 ASP A CA 1
ATOM 738 C C . ASP A 1 95 ? -8.956 2.478 0.537 1.00 94.81 95 ASP A C 1
ATOM 740 O O . ASP A 1 95 ? -8.687 3.678 0.583 1.00 94.81 95 ASP A O 1
ATOM 744 N N . LEU A 1 96 ? -8.064 1.541 0.882 1.00 94.25 96 LEU A N 1
ATOM 745 C CA . LEU A 1 96 ? -6.686 1.842 1.256 1.00 94.25 96 LEU A CA 1
ATOM 746 C C . LEU A 1 96 ? -5.923 2.328 0.019 1.00 94.25 96 LEU A C 1
ATOM 748 O O . LEU A 1 96 ? -5.457 1.537 -0.811 1.00 94.25 96 LEU A O 1
ATOM 752 N N . LYS A 1 97 ? -5.810 3.649 -0.118 1.00 93.56 97 LYS A N 1
ATOM 753 C CA . LYS A 1 97 ? -5.035 4.300 -1.177 1.00 93.56 97 LYS A CA 1
ATOM 754 C C . LYS A 1 97 ? -3.587 4.472 -0.720 1.00 93.56 97 LYS A C 1
ATOM 756 O O . LYS A 1 97 ? -3.378 4.903 0.412 1.00 93.56 97 LYS A O 1
ATOM 761 N N . PRO A 1 98 ? -2.585 4.138 -1.550 1.00 94.62 98 PRO A N 1
ATOM 762 C CA . PRO A 1 98 ? -1.197 4.419 -1.204 1.00 94.62 98 PRO A CA 1
ATOM 763 C C . PRO A 1 98 ? -1.008 5.925 -0.988 1.00 94.62 98 PRO A C 1
ATOM 765 O O . PRO A 1 98 ? -1.691 6.739 -1.616 1.00 94.62 98 PRO A O 1
ATOM 768 N N . ARG A 1 99 ? -0.084 6.292 -0.096 1.00 94.69 99 ARG A N 1
ATOM 769 C CA . ARG A 1 99 ? 0.282 7.697 0.114 1.00 94.69 99 ARG A CA 1
ATOM 770 C C . ARG A 1 99 ? 1.015 8.243 -1.111 1.00 94.69 99 ARG A C 1
ATOM 772 O O . ARG A 1 99 ? 1.375 7.505 -2.027 1.00 94.69 99 ARG A O 1
ATOM 779 N N . ARG A 1 100 ? 1.241 9.556 -1.124 1.00 94.00 100 ARG A N 1
ATOM 780 C CA . ARG A 1 100 ? 2.062 10.189 -2.158 1.00 94.00 100 ARG A CA 1
ATOM 781 C C . ARG A 1 100 ? 3.491 9.655 -2.085 1.00 94.00 100 ARG A C 1
ATOM 783 O O . ARG A 1 100 ? 4.019 9.455 -0.994 1.00 94.00 100 ARG A O 1
ATOM 790 N N . ASP A 1 101 ? 4.121 9.476 -3.232 1.00 94.12 101 ASP A N 1
ATOM 791 C CA . ASP A 1 101 ? 5.540 9.138 -3.296 1.00 94.12 101 ASP A CA 1
ATOM 792 C C . ASP A 1 101 ? 6.405 10.224 -2.651 1.00 94.12 101 ASP A C 1
ATOM 794 O O . ASP A 1 101 ? 6.082 11.412 -2.726 1.00 94.12 101 ASP A O 1
ATOM 798 N N . GLY A 1 102 ? 7.480 9.803 -1.981 1.00 92.88 102 GLY A N 1
ATOM 799 C CA . GLY A 1 102 ? 8.307 10.682 -1.152 1.00 92.88 102 GLY A CA 1
ATOM 800 C C . GLY A 1 102 ? 7.608 11.125 0.136 1.00 92.88 102 GLY A C 1
ATOM 801 O O . GLY A 1 102 ? 7.894 12.199 0.660 1.00 92.88 102 GLY A O 1
ATOM 802 N N . SER A 1 103 ? 6.650 10.337 0.633 1.00 93.69 103 SER A N 1
ATOM 803 C CA . SER A 1 103 ? 6.061 10.588 1.949 1.00 93.69 103 SER A CA 1
ATOM 804 C C . SER A 1 103 ? 7.017 10.170 3.065 1.00 93.69 103 SER A C 1
ATOM 806 O O . SER A 1 103 ? 7.757 9.194 2.936 1.00 93.69 103 SER A O 1
ATOM 808 N N . ALA A 1 104 ? 6.928 10.869 4.198 1.00 93.06 104 ALA A N 1
ATOM 809 C CA . ALA A 1 104 ? 7.650 10.509 5.414 1.00 93.06 104 ALA A CA 1
ATOM 810 C C . ALA A 1 104 ? 7.279 9.101 5.903 1.00 93.06 104 ALA A C 1
ATOM 812 O O . ALA A 1 104 ? 6.133 8.650 5.741 1.00 93.06 104 ALA A O 1
ATOM 813 N N . LEU A 1 105 ? 8.244 8.440 6.540 1.00 93.56 105 LEU A N 1
ATOM 814 C CA . LEU A 1 105 ? 8.083 7.088 7.065 1.00 93.56 105 LEU A CA 1
ATOM 815 C C . LEU A 1 105 ? 7.004 7.024 8.156 1.00 93.56 105 LEU A C 1
ATOM 817 O O . LEU A 1 105 ? 7.027 7.790 9.118 1.00 93.56 105 LEU A O 1
ATOM 821 N N . LEU A 1 106 ? 6.099 6.044 8.070 1.00 92.75 106 LEU A N 1
ATOM 822 C CA . LEU A 1 106 ? 5.153 5.759 9.149 1.00 92.75 106 LEU A CA 1
ATOM 823 C C . LEU A 1 106 ? 5.712 4.681 10.084 1.00 92.75 106 LEU A C 1
ATOM 825 O O . LEU A 1 106 ? 5.682 3.493 9.765 1.00 92.75 106 LEU A O 1
ATOM 829 N N . SER A 1 107 ? 6.195 5.087 11.261 1.00 91.38 107 SER A N 1
ATOM 830 C CA . SER A 1 107 ? 6.831 4.204 12.262 1.00 91.38 107 SER A CA 1
ATOM 831 C C . SER A 1 107 ? 5.885 3.178 12.908 1.00 91.38 107 SER A C 1
ATOM 833 O O . SER A 1 107 ? 6.315 2.190 13.508 1.00 91.38 107 SER A O 1
ATOM 835 N N . TYR A 1 108 ? 4.574 3.393 12.797 1.00 90.25 108 TYR A N 1
ATOM 836 C CA . TYR A 1 108 ? 3.548 2.468 13.279 1.00 90.25 108 TYR A CA 1
AT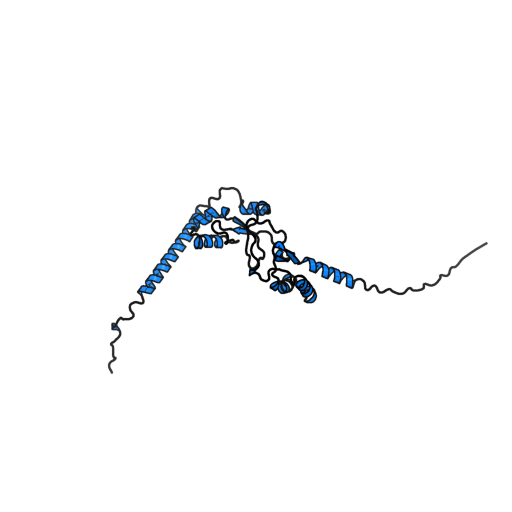OM 837 C C . TYR A 1 108 ? 3.158 1.391 12.255 1.00 90.25 108 TYR A C 1
ATOM 839 O O . TYR A 1 108 ? 2.393 0.490 12.599 1.00 90.25 108 TYR A O 1
ATOM 847 N N . LEU A 1 109 ? 3.685 1.453 11.030 1.00 94.50 109 LEU A N 1
ATOM 848 C CA . LEU A 1 109 ? 3.560 0.399 10.022 1.00 94.50 109 LEU A CA 1
ATOM 849 C C . LEU A 1 109 ? 4.810 -0.482 9.990 1.00 94.50 109 LEU A C 1
ATOM 851 O O . LEU A 1 109 ? 5.773 -0.266 10.727 1.00 94.50 109 LEU A O 1
ATOM 855 N N . ALA A 1 110 ? 4.767 -1.525 9.160 1.00 92.56 110 ALA A N 1
ATOM 856 C CA . ALA A 1 110 ? 5.935 -2.346 8.899 1.00 92.56 110 ALA A CA 1
ATOM 857 C C . ALA A 1 110 ? 7.082 -1.475 8.361 1.00 92.56 110 ALA A C 1
ATOM 859 O O . ALA A 1 110 ? 6.850 -0.472 7.672 1.00 92.56 110 ALA A O 1
ATOM 860 N N . ALA A 1 111 ? 8.313 -1.881 8.682 1.00 91.88 111 ALA A N 1
ATOM 861 C CA . ALA A 1 111 ? 9.502 -1.254 8.128 1.00 91.88 111 ALA A CA 1
ATOM 862 C C . ALA A 1 111 ? 9.417 -1.238 6.591 1.00 91.88 111 ALA A C 1
ATOM 864 O O . ALA A 1 111 ? 8.826 -2.158 6.006 1.00 91.88 111 ALA A O 1
ATOM 865 N N . PRO A 1 112 ? 9.981 -0.213 5.931 1.00 94.19 112 PRO A N 1
ATOM 866 C CA . PRO A 1 112 ? 10.053 -0.189 4.482 1.00 94.19 112 PRO A CA 1
ATOM 867 C C . PRO A 1 112 ? 10.721 -1.453 3.958 1.00 94.19 112 PRO A C 1
ATOM 869 O O . PRO A 1 112 ? 11.511 -2.092 4.647 1.00 94.19 112 PRO A O 1
ATOM 872 N N . THR A 1 113 ? 10.372 -1.824 2.738 1.00 93.38 113 THR A N 1
ATOM 873 C CA . THR A 1 113 ? 10.957 -2.951 2.018 1.00 93.38 113 THR A CA 1
ATOM 874 C C . THR A 1 113 ? 11.681 -2.410 0.795 1.00 93.38 113 THR A C 1
ATOM 876 O O . THR A 1 113 ? 11.156 -1.526 0.116 1.00 93.38 113 THR A O 1
ATOM 879 N N . SER A 1 114 ? 12.875 -2.925 0.512 1.00 93.81 114 SER A N 1
ATOM 880 C CA . SER A 1 114 ? 13.587 -2.597 -0.722 1.00 93.81 114 SER A CA 1
ATOM 881 C C . SER A 1 114 ? 12.773 -3.075 -1.920 1.00 93.81 114 SER A C 1
ATOM 883 O O . SER A 1 114 ? 12.238 -4.185 -1.927 1.00 93.81 114 SER A O 1
ATOM 885 N N . GLY A 1 115 ? 12.651 -2.229 -2.930 1.00 95.31 115 GLY A N 1
ATOM 886 C CA . GLY A 1 115 ? 11.920 -2.552 -4.142 1.00 95.31 115 GLY A CA 1
ATOM 887 C C . GLY A 1 115 ? 12.259 -1.593 -5.263 1.00 95.31 115 GLY A C 1
ATOM 888 O O . GLY A 1 115 ? 13.300 -0.942 -5.250 1.00 95.31 115 GLY A O 1
ATOM 889 N N . TYR A 1 116 ? 11.363 -1.514 -6.236 1.00 95.69 116 TYR A N 1
ATOM 890 C CA . TYR A 1 116 ? 11.571 -0.783 -7.470 1.00 95.69 116 TYR A CA 1
ATOM 891 C C . TYR A 1 116 ? 10.359 0.092 -7.792 1.00 95.69 116 TYR A C 1
ATOM 893 O O . TYR A 1 116 ? 9.210 -0.349 -7.675 1.00 95.69 116 TYR A O 1
ATOM 901 N N . SER A 1 117 ? 10.621 1.315 -8.244 1.00 95.69 117 SER A N 1
ATOM 902 C CA . SER A 1 117 ? 9.625 2.243 -8.778 1.00 95.69 117 SER A CA 1
ATOM 903 C C . SER A 1 117 ? 9.953 2.549 -10.231 1.00 95.69 117 SER A C 1
ATOM 905 O O . SER A 1 117 ? 11.100 2.824 -10.571 1.00 95.69 117 SER A O 1
ATOM 907 N N . CYS A 1 118 ? 8.947 2.504 -11.099 1.00 95.00 118 CYS A N 1
ATOM 908 C CA . CYS A 1 118 ? 9.143 2.831 -12.505 1.00 95.00 118 CYS A CA 1
ATOM 909 C C . CYS A 1 118 ? 9.424 4.337 -12.672 1.00 95.00 118 CYS A C 1
ATOM 911 O O . CYS A 1 118 ? 8.739 5.160 -12.069 1.00 95.00 118 CYS A O 1
ATOM 913 N N . LEU A 1 119 ? 10.391 4.706 -13.522 1.00 92.38 119 LEU A N 1
ATOM 914 C CA . LEU A 1 119 ? 10.676 6.114 -13.858 1.00 92.38 119 LEU A CA 1
ATOM 915 C C . LEU A 1 119 ? 9.688 6.698 -14.874 1.00 92.38 119 LEU A C 1
ATOM 917 O O . LEU A 1 119 ? 9.510 7.910 -14.938 1.00 92.38 119 LEU A O 1
ATOM 921 N N . HIS A 1 120 ? 9.041 5.837 -15.660 1.00 92.31 120 HIS A N 1
ATOM 922 C CA . HIS A 1 120 ? 8.162 6.237 -16.760 1.00 92.31 120 HIS A CA 1
ATOM 923 C C . HIS A 1 120 ? 6.677 6.202 -16.391 1.00 92.31 120 HIS A C 1
ATOM 925 O O . HIS A 1 120 ? 5.851 6.741 -17.123 1.00 92.31 120 HIS A O 1
ATOM 931 N N . CYS A 1 121 ? 6.305 5.591 -15.259 1.00 92.12 121 CYS A N 1
ATOM 932 C CA . CYS A 1 121 ? 4.935 5.662 -14.767 1.00 92.12 121 CYS A CA 1
ATOM 933 C C . CYS A 1 121 ? 4.871 5.792 -13.237 1.00 92.12 121 CYS A C 1
ATOM 935 O O . CYS A 1 121 ? 5.551 5.058 -12.522 1.00 92.12 121 CYS A O 1
ATOM 937 N N . PRO A 1 122 ? 4.001 6.672 -12.708 1.00 88.50 122 PRO A N 1
ATOM 938 C CA . PRO A 1 122 ? 3.881 6.877 -11.264 1.00 88.50 122 PRO A CA 1
ATOM 939 C C . PRO A 1 122 ? 3.151 5.723 -10.560 1.00 88.50 122 PRO A C 1
ATOM 941 O O . PRO A 1 122 ? 3.160 5.626 -9.336 1.00 88.50 122 PRO A O 1
ATOM 944 N N . VAL A 1 123 ? 2.478 4.849 -11.313 1.00 90.88 123 VAL A N 1
ATOM 945 C CA . VAL A 1 123 ? 1.586 3.827 -10.750 1.00 90.88 123 VAL A CA 1
ATOM 946 C C . VAL A 1 123 ? 2.338 2.548 -10.388 1.00 90.88 123 VAL A C 1
ATOM 948 O O . VAL A 1 123 ? 2.035 1.939 -9.364 1.00 90.88 123 VAL A O 1
ATOM 951 N N . PHE A 1 124 ? 3.302 2.119 -11.208 1.00 94.56 124 PHE A N 1
ATOM 952 C CA . PHE A 1 124 ? 3.917 0.807 -11.036 1.00 94.56 124 PHE A CA 1
ATOM 953 C C . PHE A 1 124 ? 5.071 0.835 -10.035 1.00 94.56 124 PHE A C 1
ATOM 955 O O . PHE A 1 124 ? 6.091 1.497 -10.242 1.00 94.56 124 PHE A O 1
ATOM 962 N N . LYS A 1 125 ? 4.902 0.054 -8.968 1.00 95.56 125 LYS A N 1
ATOM 963 C CA . LYS A 1 125 ? 5.885 -0.174 -7.910 1.00 95.56 125 LYS A CA 1
ATOM 964 C C . LYS A 1 125 ? 5.790 -1.613 -7.446 1.00 95.56 125 LYS A C 1
ATOM 966 O O . LYS A 1 125 ? 4.690 -2.158 -7.352 1.00 95.56 125 LYS A O 1
ATOM 971 N N . GLY A 1 126 ? 6.919 -2.216 -7.111 1.00 95.31 126 GLY A N 1
ATOM 972 C CA . GLY A 1 126 ? 6.931 -3.592 -6.637 1.00 95.31 126 GLY A CA 1
ATOM 973 C C . GLY A 1 126 ? 8.264 -3.997 -6.040 1.00 95.31 126 GLY A C 1
ATOM 974 O O . GLY A 1 126 ? 9.277 -3.343 -6.240 1.00 95.31 126 GLY A O 1
ATOM 975 N N . ILE A 1 127 ? 8.253 -5.100 -5.302 1.00 95.06 127 ILE A N 1
ATOM 976 C CA . ILE A 1 127 ? 9.450 -5.655 -4.654 1.00 95.06 127 ILE A CA 1
ATOM 977 C C . ILE A 1 127 ? 10.234 -6.617 -5.562 1.00 95.06 127 ILE A C 1
ATOM 979 O O . ILE A 1 127 ? 11.376 -6.946 -5.270 1.00 95.06 127 ILE A O 1
ATOM 983 N N . SER A 1 128 ? 9.629 -7.074 -6.664 1.00 94.88 128 SER A N 1
ATOM 984 C CA . SER A 1 128 ? 10.246 -8.011 -7.609 1.00 94.88 128 SER A CA 1
ATOM 985 C C . SER A 1 128 ? 10.879 -7.263 -8.780 1.00 94.88 128 SER A C 1
ATOM 987 O O . SER A 1 128 ? 10.209 -6.477 -9.459 1.00 94.88 128 SER A O 1
ATOM 989 N N . TRP A 1 129 ? 12.160 -7.546 -9.027 1.00 93.62 129 TRP A N 1
ATOM 990 C CA . TRP A 1 129 ? 12.875 -7.046 -10.199 1.00 93.62 129 TRP A CA 1
ATOM 991 C C . TRP A 1 129 ? 12.285 -7.602 -11.498 1.00 93.62 129 TRP A C 1
ATOM 993 O O . TRP A 1 129 ? 12.070 -6.845 -12.439 1.00 93.62 129 TRP A O 1
ATOM 1003 N N . ASP A 1 130 ? 11.927 -8.885 -11.530 1.00 94.38 130 ASP A N 1
ATOM 1004 C CA . ASP A 1 130 ? 11.368 -9.523 -12.727 1.00 94.38 130 ASP A CA 1
ATOM 1005 C C . ASP A 1 130 ? 10.041 -8.886 -13.134 1.00 94.38 130 ASP A C 1
ATOM 1007 O O . ASP A 1 130 ? 9.821 -8.589 -14.308 1.00 94.38 130 ASP A O 1
ATOM 1011 N N . HIS A 1 131 ? 9.175 -8.578 -12.163 1.00 95.19 131 HIS A N 1
ATOM 1012 C CA . HIS A 1 131 ? 7.943 -7.840 -12.437 1.00 95.19 131 HIS A CA 1
ATOM 1013 C C . HIS A 1 131 ? 8.222 -6.423 -12.956 1.00 95.19 131 HIS A C 1
ATOM 1015 O O . HIS A 1 131 ? 7.502 -5.955 -13.838 1.00 95.19 131 HIS A O 1
ATOM 1021 N N . MET A 1 132 ? 9.260 -5.744 -12.453 1.00 95.88 132 MET A N 1
ATOM 1022 C CA . MET A 1 132 ? 9.680 -4.439 -12.976 1.00 95.88 132 MET A CA 1
ATOM 1023 C C . MET A 1 132 ? 10.201 -4.541 -14.411 1.00 95.88 132 MET A C 1
ATOM 1025 O O . MET A 1 132 ? 9.782 -3.760 -15.264 1.00 95.88 132 MET A O 1
ATOM 1029 N N . ARG A 1 133 ? 11.038 -5.539 -14.709 1.00 94.56 133 ARG A N 1
ATOM 1030 C CA . ARG A 1 133 ? 11.562 -5.810 -16.053 1.00 94.56 133 ARG A CA 1
ATOM 1031 C C . ARG A 1 133 ? 10.437 -6.116 -17.040 1.00 94.56 133 ARG A C 1
ATOM 1033 O O . ARG A 1 133 ? 10.354 -5.504 -18.102 1.00 94.56 133 ARG A O 1
ATOM 1040 N N . GLN A 1 134 ? 9.520 -7.008 -16.668 1.00 95.31 134 GLN A N 1
ATOM 1041 C CA . GLN A 1 134 ? 8.345 -7.334 -17.479 1.00 95.31 134 GLN A CA 1
ATOM 1042 C C . GLN A 1 134 ? 7.441 -6.117 -17.692 1.00 95.31 134 GLN A C 1
ATOM 1044 O O . GLN A 1 134 ? 6.926 -5.918 -18.793 1.00 95.31 134 GLN A O 1
ATOM 1049 N N . HIS A 1 135 ? 7.248 -5.291 -16.661 1.00 96.06 135 HIS A N 1
ATOM 1050 C CA . HIS A 1 135 ? 6.511 -4.039 -16.780 1.00 96.06 135 HIS A CA 1
ATOM 1051 C C . HIS A 1 135 ? 7.188 -3.085 -17.772 1.00 96.06 135 HIS A C 1
ATOM 1053 O O . HIS A 1 135 ? 6.516 -2.578 -18.668 1.00 96.06 135 HIS A O 1
ATOM 1059 N N . ALA A 1 136 ? 8.503 -2.883 -17.651 1.00 95.69 136 ALA A N 1
ATOM 1060 C CA . ALA A 1 136 ? 9.282 -2.023 -18.535 1.00 95.69 136 ALA A CA 1
ATOM 1061 C C . ALA A 1 136 ? 9.197 -2.476 -20.001 1.00 95.69 136 ALA A C 1
ATOM 1063 O O . ALA A 1 136 ? 8.887 -1.659 -20.869 1.00 95.69 136 ALA A O 1
ATOM 1064 N N . LYS A 1 137 ? 9.335 -3.784 -20.256 1.00 94.94 137 LYS A N 1
ATOM 1065 C CA . LYS A 1 137 ? 9.164 -4.386 -21.588 1.00 94.94 137 LYS A CA 1
ATOM 1066 C C . LYS A 1 137 ? 7.749 -4.157 -22.132 1.00 94.94 137 LYS A C 1
ATOM 1068 O O . LYS A 1 137 ? 7.584 -3.628 -23.224 1.00 94.94 137 LYS A O 1
ATOM 1073 N N . LYS A 1 138 ? 6.710 -4.513 -21.366 1.00 96.06 138 LYS A N 1
ATOM 1074 C CA . LYS A 1 138 ? 5.309 -4.498 -21.839 1.00 96.06 138 LYS A CA 1
ATOM 1075 C C . LYS A 1 138 ? 4.700 -3.102 -21.964 1.00 96.06 138 LYS A C 1
ATOM 1077 O O . LYS A 1 138 ? 3.819 -2.905 -22.792 1.00 96.06 138 LYS A O 1
ATOM 1082 N N . ARG A 1 139 ? 5.072 -2.165 -21.089 1.00 96.75 139 ARG A N 1
ATOM 1083 C CA . ARG A 1 139 ? 4.434 -0.838 -21.009 1.00 96.75 139 ARG A CA 1
ATOM 1084 C C . ARG A 1 139 ? 5.259 0.271 -21.639 1.00 96.75 139 ARG A C 1
ATOM 1086 O O . ARG A 1 139 ? 4.661 1.223 -22.123 1.00 96.75 139 ARG A O 1
ATOM 1093 N N . HIS A 1 140 ? 6.583 0.134 -21.640 1.00 95.12 140 HIS A N 1
ATOM 1094 C CA . HIS A 1 140 ? 7.500 1.183 -22.098 1.00 95.12 140 HIS A CA 1
ATOM 1095 C C . HIS A 1 140 ? 8.407 0.729 -23.245 1.00 95.12 140 HIS A C 1
ATOM 1097 O O . HIS A 1 140 ? 9.200 1.532 -23.719 1.00 95.12 140 HIS A O 1
ATOM 1103 N N . LEU A 1 141 ? 8.294 -0.530 -23.696 1.00 94.94 141 LEU A N 1
ATOM 1104 C CA . LEU A 1 141 ? 9.117 -1.124 -24.761 1.00 94.94 141 LEU A CA 1
ATOM 1105 C C . LEU A 1 141 ? 10.629 -1.051 -24.482 1.00 94.94 141 LEU A C 1
ATOM 1107 O O . LEU A 1 141 ? 11.442 -1.061 -25.401 1.00 94.94 141 LEU A O 1
ATOM 1111 N N . ILE A 1 142 ? 11.007 -1.001 -23.204 1.00 92.88 142 ILE A N 1
ATOM 1112 C CA . ILE A 1 142 ? 12.408 -0.959 -22.783 1.00 92.88 142 ILE A CA 1
ATOM 1113 C C . ILE A 1 142 ? 12.979 -2.374 -22.870 1.00 92.88 142 ILE A C 1
ATOM 1115 O O . ILE A 1 142 ? 12.410 -3.320 -22.313 1.00 92.88 142 ILE A O 1
ATOM 1119 N N . SER A 1 143 ? 14.110 -2.516 -23.560 1.00 90.44 143 SER A N 1
ATOM 1120 C CA . SER A 1 143 ? 14.804 -3.800 -23.703 1.00 90.44 143 SER A CA 1
ATOM 1121 C C . SER A 1 143 ? 15.333 -4.314 -22.356 1.00 90.44 143 SER A C 1
ATOM 1123 O O . SER A 1 143 ? 15.606 -3.532 -21.442 1.00 90.44 143 SER A O 1
ATOM 1125 N N . ALA A 1 144 ? 15.505 -5.632 -22.211 1.00 87.25 144 ALA A N 1
ATOM 1126 C CA . ALA A 1 144 ? 16.029 -6.208 -20.970 1.00 87.25 144 ALA A CA 1
ATOM 1127 C C . ALA A 1 144 ? 17.432 -5.671 -20.594 1.00 87.25 144 ALA A C 1
ATOM 1129 O O . ALA A 1 144 ? 17.596 -5.273 -19.435 1.00 87.25 144 ALA A O 1
ATOM 1130 N N . PRO A 1 145 ? 18.400 -5.545 -21.530 1.00 89.12 145 PRO A N 1
ATOM 1131 C CA . PRO A 1 145 ? 19.703 -4.951 -21.228 1.00 89.12 145 PRO A CA 1
ATOM 1132 C C . PRO A 1 145 ? 19.600 -3.487 -20.785 1.00 89.12 145 PRO A C 1
ATOM 1134 O O . PRO A 1 145 ? 20.249 -3.074 -19.825 1.00 89.12 145 PRO A O 1
ATOM 1137 N N . GLU A 1 146 ? 18.755 -2.686 -21.440 1.00 89.88 146 GLU A N 1
ATOM 1138 C CA . GLU A 1 146 ? 18.553 -1.287 -21.055 1.00 89.88 146 GLU A CA 1
ATOM 1139 C C . GLU A 1 146 ? 17.913 -1.164 -19.668 1.00 89.88 146 GLU A C 1
ATOM 1141 O O . GLU A 1 146 ? 18.381 -0.382 -18.839 1.00 89.88 146 GLU A O 1
ATOM 1146 N N . CYS A 1 147 ? 16.882 -1.965 -19.388 1.00 89.25 147 CYS A N 1
ATOM 1147 C CA . CYS A 1 147 ? 16.216 -1.988 -18.091 1.00 89.25 147 CYS A CA 1
ATOM 1148 C C . CYS A 1 147 ? 17.212 -2.328 -16.975 1.00 89.25 147 CYS A C 1
ATOM 1150 O O . CYS A 1 147 ? 17.245 -1.661 -15.941 1.00 89.25 147 CYS A O 1
ATOM 1152 N N . LEU A 1 148 ? 18.088 -3.305 -17.213 1.00 89.25 148 LEU A N 1
ATOM 1153 C CA . LEU A 1 148 ? 19.113 -3.705 -16.260 1.00 89.25 148 LEU A CA 1
ATOM 1154 C C . LEU A 1 148 ? 20.131 -2.599 -15.972 1.00 89.25 148 LEU A C 1
ATOM 1156 O O . LEU A 1 148 ? 20.426 -2.341 -14.806 1.00 89.25 148 LEU A O 1
ATOM 1160 N N . ARG A 1 149 ? 20.585 -1.863 -16.994 1.00 89.88 149 ARG A N 1
ATOM 1161 C CA . ARG A 1 149 ? 21.461 -0.687 -16.807 1.00 89.88 149 ARG A CA 1
ATOM 1162 C C . ARG A 1 149 ? 20.804 0.409 -15.963 1.00 89.88 149 ARG A C 1
ATOM 1164 O O . ARG A 1 149 ? 21.499 1.232 -15.371 1.00 89.88 149 ARG A O 1
ATOM 1171 N N . GLN A 1 150 ? 19.473 0.427 -15.890 1.00 88.75 150 GLN A N 1
ATOM 1172 C CA . GLN A 1 150 ? 18.705 1.367 -15.075 1.00 88.75 150 GLN A CA 1
ATOM 1173 C C . GLN A 1 150 ? 18.343 0.827 -13.681 1.00 88.75 150 GLN A C 1
ATOM 1175 O O . GLN A 1 150 ? 17.831 1.601 -12.873 1.00 88.75 150 GLN A O 1
ATOM 1180 N N . LYS A 1 151 ? 18.630 -0.442 -13.353 1.00 88.88 151 LYS A N 1
ATOM 1181 C CA . LYS A 1 151 ? 18.190 -1.118 -12.114 1.00 88.88 151 LYS A CA 1
ATOM 1182 C C . LYS A 1 151 ? 18.420 -0.292 -10.845 1.00 88.88 151 LYS A C 1
ATOM 1184 O O . LYS A 1 151 ? 17.486 -0.101 -10.071 1.00 88.88 151 LYS A O 1
ATOM 1189 N N . PHE A 1 152 ? 19.618 0.265 -10.669 1.00 87.75 152 PHE A N 1
ATOM 1190 C CA . PHE A 1 152 ? 19.954 1.106 -9.512 1.00 87.75 152 PHE A CA 1
ATOM 1191 C C . PHE A 1 152 ? 19.119 2.386 -9.421 1.00 87.75 152 PHE A C 1
ATOM 1193 O O . PHE A 1 152 ? 18.744 2.800 -8.332 1.00 87.75 152 PHE A O 1
ATOM 1200 N N . ARG A 1 153 ? 18.774 2.997 -10.559 1.00 88.81 153 ARG A N 1
ATOM 1201 C CA . ARG A 1 153 ? 17.937 4.209 -10.601 1.00 88.81 153 ARG A CA 1
ATOM 1202 C C . ARG A 1 153 ? 16.469 3.911 -10.301 1.00 88.81 153 ARG A C 1
ATOM 1204 O O . ARG A 1 153 ? 15.724 4.823 -9.961 1.00 88.81 153 ARG A O 1
ATOM 1211 N N . LEU A 1 154 ? 16.057 2.656 -10.471 1.00 90.56 154 LEU A N 1
ATOM 1212 C CA . LEU A 1 154 ? 14.712 2.178 -10.160 1.00 90.56 154 LEU A CA 1
ATOM 1213 C C . LEU A 1 154 ? 14.584 1.747 -8.695 1.00 90.56 154 LEU A C 1
ATOM 1215 O O . LEU A 1 154 ? 13.464 1.685 -8.191 1.00 90.56 154 LEU A O 1
ATOM 1219 N N . ALA A 1 155 ? 15.696 1.436 -8.024 1.00 93.06 155 ALA A N 1
ATOM 1220 C CA . ALA A 1 155 ? 15.705 0.954 -6.651 1.00 93.06 155 ALA A CA 1
ATOM 1221 C C . ALA A 1 155 ? 15.220 2.035 -5.668 1.00 93.06 155 ALA A C 1
ATOM 1223 O O . ALA A 1 155 ? 15.586 3.204 -5.762 1.00 93.06 155 ALA A O 1
ATOM 1224 N N . CYS A 1 156 ? 14.357 1.652 -4.727 1.00 93.44 156 CYS A N 1
ATOM 1225 C CA . CYS A 1 156 ? 13.767 2.565 -3.749 1.00 93.44 156 CYS A CA 1
ATOM 1226 C C . CYS A 1 156 ? 13.262 1.823 -2.501 1.00 93.44 156 CYS A C 1
ATOM 1228 O O . CYS A 1 156 ? 13.077 0.603 -2.512 1.00 93.44 156 CYS A O 1
ATOM 1230 N N . ALA A 1 157 ? 12.997 2.566 -1.422 1.00 94.94 157 ALA A N 1
ATOM 1231 C CA . ALA A 1 157 ? 12.327 2.033 -0.238 1.00 94.94 157 ALA A CA 1
ATOM 1232 C C . ALA A 1 157 ? 10.807 2.192 -0.367 1.00 94.94 157 ALA A C 1
ATOM 1234 O O . ALA A 1 157 ? 10.293 3.303 -0.531 1.00 94.94 157 A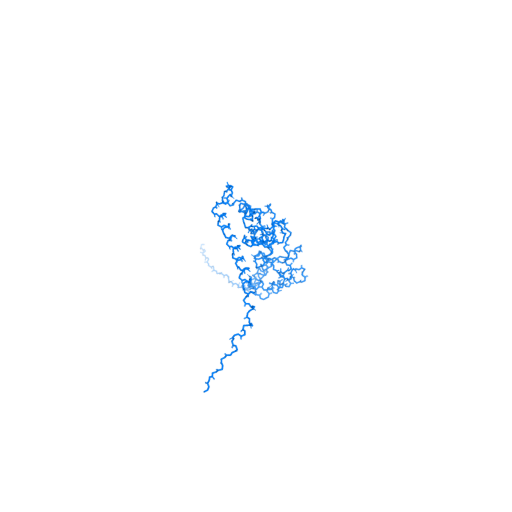LA A O 1
ATOM 1235 N N . LEU A 1 158 ? 10.087 1.077 -0.262 1.00 95.94 158 LEU A N 1
ATOM 1236 C CA . LEU A 1 158 ? 8.637 1.007 -0.394 1.00 95.94 158 LEU A CA 1
ATOM 1237 C C . LEU A 1 158 ? 7.975 0.754 0.961 1.00 95.94 158 LEU A C 1
ATOM 1239 O O . LEU A 1 158 ? 8.380 -0.141 1.700 1.00 95.94 158 LEU A O 1
ATOM 1243 N N . GLN A 1 159 ? 6.904 1.481 1.266 1.00 96.06 159 GLN A N 1
ATOM 1244 C CA . GLN A 1 159 ? 6.019 1.171 2.392 1.00 96.06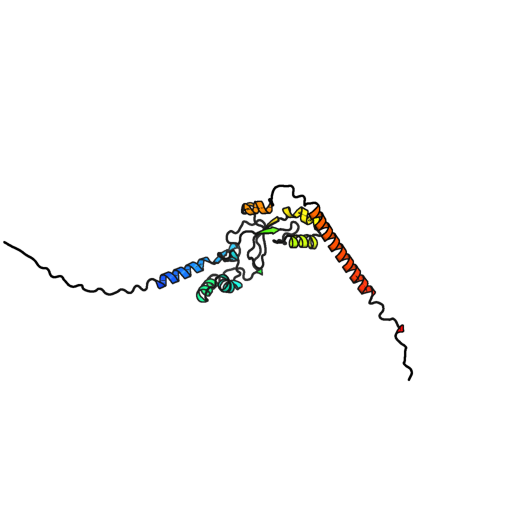 159 GLN A CA 1
ATOM 1245 C C . GLN A 1 159 ? 4.601 0.912 1.878 1.00 96.06 159 GLN A C 1
ATOM 1247 O O . GLN A 1 159 ? 4.216 1.371 0.804 1.00 96.06 159 GLN A O 1
ATOM 1252 N N . SER A 1 160 ? 3.838 0.108 2.615 1.00 96.88 160 SER A N 1
ATOM 1253 C CA . SER A 1 160 ? 2.452 -0.217 2.285 1.00 96.88 160 SER A CA 1
ATOM 1254 C C . SER A 1 160 ? 1.600 -0.282 3.545 1.00 96.88 160 SER A C 1
ATOM 1256 O O . SER A 1 160 ? 2.100 -0.498 4.650 1.00 96.88 160 SER A O 1
ATOM 1258 N N . TRP A 1 161 ? 0.290 -0.130 3.367 1.00 96.75 161 TRP A N 1
ATOM 1259 C CA . TRP A 1 161 ? -0.675 -0.272 4.452 1.00 96.75 161 TRP A CA 1
ATOM 1260 C C . TRP A 1 161 ? -0.798 -1.716 4.953 1.00 96.75 161 TRP A C 1
ATOM 1262 O O . TRP A 1 161 ? -1.112 -1.939 6.116 1.00 96.75 161 TRP A O 1
ATOM 1272 N N . THR A 1 162 ? -0.579 -2.713 4.093 1.00 94.00 162 THR A N 1
ATOM 1273 C CA . THR A 1 162 ? -0.839 -4.128 4.388 1.00 94.00 162 THR A CA 1
ATOM 1274 C C . THR A 1 162 ? 0.121 -5.034 3.630 1.00 94.00 162 THR A C 1
ATOM 1276 O O . THR A 1 162 ? 0.549 -4.703 2.531 1.00 94.00 162 THR A O 1
ATOM 1279 N N . LYS A 1 163 ? 0.413 -6.209 4.197 1.00 89.38 163 LYS A N 1
ATOM 1280 C CA . LYS A 1 163 ? 1.297 -7.220 3.599 1.00 89.38 163 LYS A CA 1
ATOM 1281 C C . LYS A 1 163 ? 0.583 -8.148 2.606 1.00 89.38 163 LYS A C 1
ATOM 1283 O O . LYS A 1 163 ? 1.249 -8.783 1.802 1.00 89.38 163 LYS A O 1
ATOM 1288 N N . TYR A 1 164 ? -0.747 -8.251 2.669 1.00 84.25 164 TYR A N 1
ATOM 1289 C CA . TYR A 1 164 ? -1.505 -9.277 1.931 1.00 84.25 164 TYR A CA 1
ATOM 1290 C C . TYR A 1 164 ? -1.851 -8.877 0.492 1.00 84.25 164 TYR A C 1
ATOM 1292 O O . TYR A 1 164 ? -1.901 -9.719 -0.393 1.00 84.25 164 TYR A O 1
ATOM 1300 N N . SER A 1 165 ? -2.098 -7.589 0.264 1.00 88.62 165 SER A N 1
ATOM 1301 C CA . SER A 1 165 ? -2.365 -7.018 -1.060 1.00 88.62 165 SER A CA 1
ATOM 1302 C C . SER A 1 165 ? -1.736 -5.624 -1.111 1.00 88.62 165 SER A C 1
ATOM 1304 O O . SER A 1 165 ? -2.452 -4.616 -1.063 1.00 88.62 165 SER A O 1
ATOM 1306 N N . PRO A 1 166 ? -0.396 -5.551 -1.082 1.00 91.75 166 PRO A N 1
ATOM 1307 C CA . PRO A 1 166 ? 0.302 -4.301 -0.860 1.00 91.75 166 PRO A CA 1
ATOM 1308 C C . PRO A 1 166 ? 0.115 -3.354 -2.045 1.00 91.75 166 PRO A C 1
ATOM 1310 O O . PRO A 1 166 ? 0.419 -3.679 -3.191 1.00 91.75 166 PRO A O 1
ATOM 1313 N N . LYS A 1 167 ? -0.349 -2.143 -1.742 1.00 94.38 167 LYS A N 1
ATOM 1314 C CA . LYS A 1 167 ? -0.219 -0.983 -2.624 1.00 94.38 167 LYS A CA 1
ATOM 1315 C C . LYS A 1 167 ? 0.887 -0.117 -2.048 1.00 94.38 167 LYS A C 1
ATOM 1317 O O . LYS A 1 167 ? 0.745 0.402 -0.939 1.00 94.38 167 LYS A O 1
ATOM 1322 N N . TYR A 1 168 ? 1.993 -0.030 -2.771 1.00 96.19 168 TYR A N 1
ATOM 1323 C CA . TYR A 1 168 ? 3.198 0.627 -2.289 1.00 96.19 168 TYR A CA 1
ATOM 1324 C C . TYR A 1 168 ? 3.220 2.119 -2.626 1.00 96.19 168 TYR A C 1
ATOM 1326 O O . TYR A 1 168 ? 2.701 2.542 -3.659 1.00 96.19 168 TYR A O 1
ATOM 1334 N N . TRP A 1 169 ? 3.886 2.889 -1.773 1.00 96.50 169 TRP A N 1
ATOM 1335 C CA . TRP A 1 169 ? 4.387 4.233 -2.061 1.00 96.50 169 TRP A CA 1
ATOM 1336 C C . TRP A 1 169 ? 5.871 4.301 -1.700 1.00 96.50 169 TRP A C 1
ATOM 1338 O O . TRP A 1 169 ? 6.348 3.511 -0.876 1.00 96.50 169 TRP A O 1
ATOM 1348 N N . THR A 1 170 ? 6.604 5.228 -2.313 1.00 95.75 170 THR A N 1
ATOM 1349 C CA . THR A 1 170 ? 8.016 5.442 -1.964 1.00 95.75 170 THR A CA 1
ATOM 1350 C C . THR A 1 170 ? 8.149 6.291 -0.701 1.00 95.75 170 THR A C 1
ATOM 1352 O O . THR A 1 170 ? 7.367 7.217 -0.464 1.00 95.75 170 THR A O 1
ATOM 1355 N N . VAL A 1 171 ? 9.156 5.978 0.114 1.00 94.38 171 VAL A N 1
ATOM 1356 C CA . VAL A 1 171 ? 9.485 6.717 1.340 1.00 94.38 171 VAL A CA 1
ATOM 1357 C C . VAL A 1 171 ? 10.705 7.604 1.109 1.00 94.38 171 VAL A C 1
ATOM 1359 O O . VAL A 1 171 ? 11.658 7.189 0.446 1.00 94.38 171 VAL A O 1
ATOM 1362 N N . THR A 1 172 ? 10.691 8.812 1.674 1.00 88.19 172 THR A N 1
ATOM 1363 C CA . THR A 1 172 ? 11.809 9.767 1.600 1.00 88.19 172 THR A CA 1
ATOM 1364 C C . THR A 1 172 ? 13.113 9.160 2.119 1.00 88.19 172 THR A C 1
ATOM 1366 O O . THR A 1 172 ? 13.142 8.547 3.184 1.00 88.19 172 THR A O 1
ATOM 1369 N N . GLU A 1 173 ? 14.218 9.384 1.403 1.00 72.31 173 GLU A N 1
ATOM 1370 C CA . GLU A 1 173 ? 15.548 8.855 1.752 1.00 72.31 173 GLU A CA 1
ATOM 1371 C C . GLU A 1 173 ? 16.040 9.289 3.138 1.00 72.31 173 GLU A C 1
ATOM 1373 O O . GLU A 1 173 ? 16.737 8.535 3.820 1.00 72.31 173 GLU A O 1
ATOM 1378 N N . LEU A 1 174 ? 15.636 10.484 3.583 1.00 69.94 174 LEU A N 1
ATOM 1379 C CA . LEU A 1 174 ? 15.961 11.050 4.896 1.00 69.94 174 LEU A CA 1
ATOM 1380 C C . LEU A 1 174 ? 15.515 10.157 6.062 1.00 69.94 174 LEU A C 1
ATOM 1382 O O . LEU A 1 174 ? 16.246 10.062 7.045 1.00 69.94 174 LEU A O 1
ATOM 1386 N N . ASP A 1 175 ? 14.408 9.434 5.901 1.00 64.31 175 ASP A N 1
ATOM 1387 C CA . ASP A 1 175 ? 13.813 8.605 6.955 1.00 64.31 175 ASP A CA 1
ATOM 1388 C C . ASP A 1 175 ? 14.156 7.113 6.817 1.00 64.31 175 ASP A C 1
ATOM 1390 O O . ASP A 1 175 ? 13.644 6.275 7.563 1.00 64.31 175 ASP A O 1
ATOM 1394 N N . GLN A 1 176 ? 15.002 6.745 5.851 1.00 62.38 176 GLN A N 1
ATOM 1395 C CA . GLN A 1 176 ? 15.403 5.355 5.661 1.00 62.38 176 GLN A CA 1
ATOM 1396 C C . GLN A 1 176 ? 16.432 4.932 6.719 1.00 62.38 176 GLN A C 1
ATOM 1398 O O . GLN A 1 176 ? 17.381 5.678 6.989 1.00 62.38 176 GLN A O 1
ATOM 1403 N N . PRO A 1 177 ? 16.299 3.724 7.301 1.00 62.94 177 PRO A N 1
ATOM 1404 C CA . PRO A 1 177 ? 17.305 3.205 8.214 1.00 62.94 177 PRO A CA 1
ATOM 1405 C C . PRO A 1 177 ? 18.664 3.090 7.495 1.00 62.94 177 PRO A C 1
ATOM 1407 O O . PRO A 1 177 ? 18.690 2.743 6.311 1.00 62.94 177 PRO A O 1
ATOM 1410 N N . PRO A 1 178 ? 19.798 3.323 8.187 1.00 61.78 178 PRO A N 1
ATOM 1411 C CA . PRO A 1 178 ? 21.129 3.324 7.570 1.00 61.78 178 PRO A CA 1
ATOM 1412 C C . PRO A 1 178 ? 21.437 2.049 6.774 1.00 61.78 178 PRO A C 1
ATOM 1414 O O . PRO A 1 178 ? 22.014 2.132 5.696 1.00 61.78 178 PRO A O 1
ATOM 1417 N N . SER A 1 179 ? 20.963 0.897 7.263 1.00 59.09 179 SER A N 1
ATOM 1418 C CA . SER A 1 179 ? 21.096 -0.407 6.597 1.00 59.09 179 SER A CA 1
ATOM 1419 C C . SER A 1 179 ? 20.440 -0.450 5.213 1.00 59.09 179 SER A C 1
ATOM 1421 O O . SER A 1 179 ? 20.964 -1.088 4.313 1.00 59.09 179 SER A O 1
ATOM 1423 N N . MET A 1 180 ? 19.317 0.246 5.007 1.00 58.91 180 MET A N 1
ATOM 1424 C CA . MET A 1 180 ? 18.657 0.282 3.697 1.00 58.91 180 MET A CA 1
ATOM 1425 C C . MET A 1 180 ? 19.313 1.260 2.735 1.00 58.91 180 MET A C 1
ATOM 1427 O O . MET A 1 180 ? 19.319 1.013 1.534 1.00 58.91 180 MET A O 1
ATOM 1431 N N . ARG A 1 181 ? 19.901 2.347 3.248 1.00 57.88 181 ARG A N 1
ATOM 1432 C CA . ARG A 1 181 ? 20.699 3.248 2.409 1.00 57.88 181 ARG A CA 1
ATOM 1433 C C . ARG A 1 181 ? 21.900 2.513 1.827 1.00 57.88 181 ARG A C 1
ATOM 1435 O O . ARG A 1 181 ? 22.193 2.695 0.653 1.00 57.88 181 ARG A O 1
ATOM 1442 N N . SER A 1 182 ? 22.546 1.650 2.615 1.00 52.91 182 SER A N 1
ATOM 1443 C CA . SER A 1 182 ? 23.577 0.760 2.092 1.00 52.91 182 SER A CA 1
ATOM 1444 C C . SER A 1 182 ? 22.998 -0.310 1.174 1.00 52.91 182 SER A C 1
ATOM 1446 O O . SER A 1 182 ? 23.541 -0.483 0.111 1.00 52.91 182 SER A O 1
ATOM 1448 N N . ASP A 1 183 ? 21.872 -0.965 1.446 1.00 54.12 183 ASP A N 1
ATOM 1449 C CA . ASP A 1 183 ? 21.416 -2.037 0.535 1.00 54.12 183 ASP A CA 1
ATOM 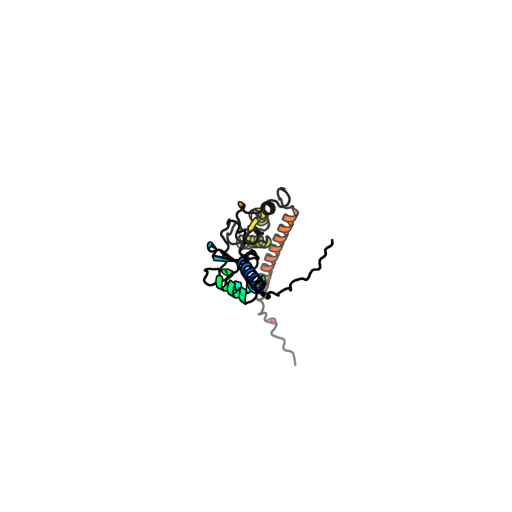1450 C C . ASP A 1 183 ? 20.901 -1.523 -0.828 1.00 54.12 183 ASP A C 1
ATOM 1452 O O . ASP A 1 183 ? 20.958 -2.238 -1.828 1.00 54.12 183 ASP A O 1
ATOM 1456 N N . ILE A 1 184 ? 20.406 -0.280 -0.887 1.00 56.06 184 ILE A N 1
ATOM 1457 C CA . ILE A 1 184 ? 19.915 0.354 -2.123 1.00 56.06 184 ILE A CA 1
ATOM 1458 C C . ILE A 1 184 ? 21.074 0.938 -2.958 1.00 56.06 184 ILE A C 1
ATOM 1460 O O . ILE A 1 184 ? 21.007 0.909 -4.186 1.00 56.06 184 ILE A O 1
ATOM 1464 N N . TYR A 1 185 ? 22.141 1.432 -2.313 1.00 48.03 185 TYR A N 1
ATOM 1465 C CA . TYR A 1 185 ? 23.275 2.111 -2.974 1.00 48.03 185 TYR A CA 1
ATOM 1466 C C . TYR A 1 185 ? 24.620 1.354 -2.907 1.00 48.03 185 TYR A C 1
ATOM 1468 O O . TYR A 1 185 ? 25.564 1.683 -3.622 1.00 48.03 185 TYR A O 1
ATOM 1476 N N . HIS A 1 186 ? 24.711 0.336 -2.061 1.00 40.56 186 HIS A N 1
ATOM 1477 C CA . HIS A 1 186 ? 25.879 -0.479 -1.719 1.00 40.56 186 HIS A CA 1
ATOM 1478 C C . HIS A 1 186 ? 25.465 -1.953 -1.517 1.00 40.56 186 HIS A C 1
ATOM 1480 O O . HIS A 1 186 ? 25.613 -2.529 -0.438 1.00 40.56 186 HIS A O 1
ATOM 1486 N N . GLY A 1 187 ? 25.060 -2.613 -2.607 1.00 38.69 187 GLY A N 1
ATOM 1487 C CA . GLY A 1 187 ? 25.530 -3.990 -2.806 1.00 38.69 187 GLY A CA 1
ATOM 1488 C C . GLY A 1 187 ? 27.063 -4.029 -2.652 1.00 38.69 187 GLY A C 1
ATOM 1489 O O . GLY A 1 187 ? 27.705 -2.979 -2.756 1.00 38.69 187 GLY A O 1
ATOM 1490 N N . PRO A 1 188 ? 27.663 -5.182 -2.316 1.00 38.28 188 PRO A N 1
ATOM 1491 C CA . PRO A 1 188 ? 29.018 -5.256 -1.780 1.00 38.28 188 PRO A CA 1
ATOM 1492 C C . PRO A 1 188 ? 30.013 -4.468 -2.637 1.00 38.28 188 PRO A C 1
ATOM 1494 O O . PRO A 1 188 ? 30.386 -4.883 -3.724 1.00 38.28 188 PRO A O 1
ATOM 1497 N N . HIS A 1 189 ? 30.472 -3.357 -2.061 1.00 37.69 189 HIS A N 1
ATOM 1498 C CA . HIS A 1 189 ? 31.542 -2.498 -2.542 1.00 37.69 189 HIS A CA 1
ATOM 1499 C C . HIS A 1 189 ? 31.255 -1.701 -3.821 1.00 37.69 189 HIS A C 1
ATOM 1501 O O . HIS A 1 189 ? 30.829 -2.204 -4.852 1.00 37.69 189 HIS A O 1
ATOM 1507 N N . VAL A 1 190 ? 31.620 -0.423 -3.750 1.00 39.75 190 VAL A N 1
ATOM 1508 C CA . VAL A 1 190 ? 31.846 0.478 -4.878 1.00 39.75 190 VAL A CA 1
ATOM 1509 C C . VAL A 1 190 ? 32.958 -0.118 -5.747 1.00 39.75 190 VAL A C 1
ATOM 1511 O O . VAL A 1 190 ? 34.132 0.216 -5.625 1.00 39.75 190 VAL A O 1
ATOM 1514 N N . SER A 1 191 ? 32.580 -1.069 -6.582 1.00 38.00 191 SER A N 1
ATOM 1515 C CA . SER A 1 191 ? 33.139 -1.267 -7.901 1.00 38.00 191 SER A CA 1
ATOM 1516 C C . SER A 1 191 ? 32.031 -0.812 -8.824 1.00 38.00 191 SER A C 1
ATOM 1518 O O . SER A 1 191 ? 30.865 -1.122 -8.617 1.00 38.00 191 SER A O 1
ATOM 1520 N N . GLN A 1 192 ? 32.384 0.006 -9.794 1.00 41.41 192 GLN A N 1
ATOM 1521 C CA . GLN A 1 192 ? 31.559 0.292 -10.949 1.00 41.41 192 GLN A CA 1
ATOM 1522 C C . GLN A 1 192 ? 30.946 -1.032 -11.427 1.00 41.41 192 GLN A C 1
ATOM 1524 O O . GLN A 1 192 ? 31.674 -1.863 -11.963 1.00 41.41 192 GLN A O 1
ATOM 1529 N N . ASP A 1 193 ? 29.658 -1.247 -11.141 1.00 47.06 193 ASP A N 1
ATOM 1530 C CA . ASP A 1 193 ? 28.928 -2.484 -11.426 1.00 47.06 193 ASP A CA 1
ATOM 1531 C C . ASP A 1 193 ? 28.673 -2.528 -12.940 1.00 47.06 193 ASP A C 1
ATOM 1533 O O . ASP A 1 193 ? 27.578 -2.320 -13.460 1.00 47.06 193 ASP A O 1
ATOM 1537 N N . ARG A 1 194 ? 29.772 -2.667 -13.687 1.00 50.03 194 ARG A N 1
ATOM 1538 C CA . ARG A 1 194 ? 29.770 -3.355 -14.960 1.00 50.03 194 ARG A CA 1
ATOM 1539 C C . ARG A 1 194 ? 29.357 -4.762 -14.587 1.00 50.03 194 ARG A C 1
ATOM 1541 O O . ARG A 1 194 ? 30.127 -5.468 -13.939 1.00 50.03 194 ARG A O 1
ATOM 1548 N N . LEU A 1 195 ? 28.150 -5.129 -14.993 1.00 54.38 195 LEU A N 1
ATOM 1549 C CA . LEU A 1 195 ? 27.769 -6.523 -15.118 1.00 54.38 195 LEU A CA 1
ATOM 1550 C C . LEU A 1 195 ? 28.971 -7.286 -15.674 1.00 54.38 195 LEU A C 1
ATOM 1552 O O . LEU A 1 195 ? 29.655 -6.802 -16.589 1.00 54.38 195 LEU A O 1
ATOM 1556 N N . SER A 1 196 ? 29.259 -8.453 -15.101 1.00 62.12 196 SER A N 1
ATOM 1557 C CA . SER A 1 196 ? 30.190 -9.357 -15.764 1.00 62.12 196 SER A CA 1
ATOM 1558 C C . SER A 1 196 ? 29.704 -9.507 -17.205 1.00 62.12 196 SER A C 1
ATOM 1560 O O . SER A 1 196 ? 28.502 -9.656 -17.433 1.00 62.12 196 SER A O 1
ATOM 1562 N N . SER A 1 197 ? 30.619 -9.462 -18.175 1.00 68.81 197 SER A N 1
ATOM 1563 C CA . SER A 1 197 ? 30.284 -9.680 -19.590 1.00 68.81 197 SER A CA 1
ATOM 1564 C C . SER A 1 197 ? 29.433 -10.941 -19.790 1.00 68.81 197 SER A C 1
ATOM 1566 O O . SER A 1 197 ? 28.693 -11.033 -20.762 1.00 68.81 197 SER A O 1
ATOM 1568 N N . GLU A 1 198 ? 29.546 -11.904 -18.876 1.00 74.38 198 GLU A N 1
ATOM 1569 C CA . GLU A 1 198 ? 28.763 -13.131 -18.831 1.00 74.38 198 GLU A CA 1
ATOM 1570 C C . GLU A 1 198 ? 27.282 -12.908 -18.471 1.00 74.38 198 GLU A C 1
ATOM 1572 O O . GLU A 1 198 ? 26.414 -13.473 -19.127 1.00 74.38 198 GLU A O 1
ATOM 1577 N N . GLU A 1 199 ? 26.959 -12.057 -17.492 1.00 73.81 199 GLU A N 1
ATOM 1578 C CA . GLU A 1 199 ? 25.568 -11.791 -17.085 1.00 73.81 199 GLU A CA 1
ATOM 1579 C C . GLU A 1 199 ? 24.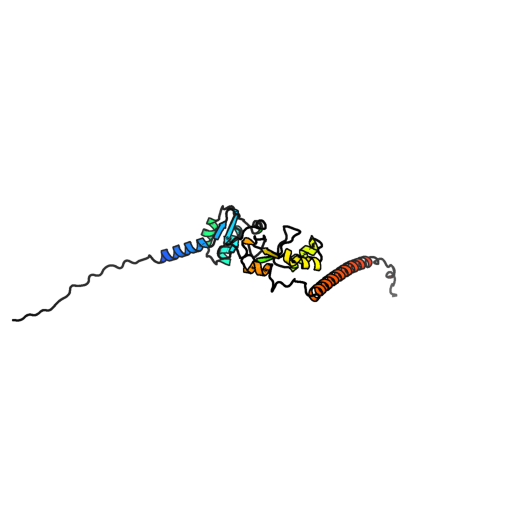828 -10.961 -18.146 1.00 73.81 199 GLU A C 1
ATOM 1581 O O . GLU A 1 199 ? 23.672 -11.240 -18.464 1.00 73.81 199 GLU A O 1
ATOM 1586 N N . GLU A 1 200 ? 25.516 -10.000 -18.775 1.00 74.75 200 GLU A N 1
ATOM 1587 C CA . GLU A 1 200 ? 24.990 -9.300 -19.957 1.00 74.75 200 GLU A CA 1
ATOM 1588 C C . GLU A 1 200 ? 24.753 -10.262 -21.126 1.00 74.75 200 GLU A C 1
ATOM 1590 O O . GLU A 1 200 ? 23.713 -10.174 -21.782 1.00 74.75 200 GLU A O 1
ATOM 1595 N N . ALA A 1 201 ? 25.679 -11.194 -21.374 1.00 80.44 201 ALA A N 1
ATOM 1596 C CA . ALA A 1 201 ? 25.555 -12.174 -22.450 1.00 80.44 201 ALA A CA 1
ATOM 1597 C C . ALA A 1 201 ? 24.401 -13.159 -22.217 1.00 80.44 201 ALA A C 1
ATOM 1599 O O . ALA A 1 201 ? 23.656 -13.445 -23.152 1.00 80.44 201 ALA A O 1
ATOM 1600 N N . LEU A 1 202 ? 24.213 -13.635 -20.982 1.00 83.06 202 LEU A N 1
ATOM 1601 C CA . LEU A 1 202 ? 23.099 -14.515 -20.621 1.00 83.06 202 LEU A CA 1
ATOM 1602 C C . LEU A 1 202 ? 21.750 -13.830 -20.842 1.00 83.06 202 LEU A C 1
ATOM 1604 O O . LEU A 1 202 ? 20.845 -14.423 -21.420 1.00 83.06 202 LEU A O 1
ATOM 1608 N N . ILE A 1 203 ? 21.629 -12.563 -20.445 1.00 78.56 203 ILE A N 1
ATOM 1609 C CA . ILE A 1 203 ? 20.382 -11.813 -20.613 1.00 78.56 203 ILE A CA 1
ATOM 1610 C C . ILE A 1 203 ? 20.133 -11.503 -22.086 1.00 78.56 203 ILE A C 1
ATOM 1612 O O . ILE A 1 203 ? 19.001 -11.627 -22.544 1.00 78.56 203 ILE A O 1
ATOM 1616 N N . LEU A 1 204 ? 21.162 -11.139 -22.854 1.00 83.19 204 LEU A N 1
ATOM 1617 C CA . LEU A 1 204 ? 21.036 -10.958 -24.302 1.00 83.19 204 LEU A CA 1
ATOM 1618 C C . LEU A 1 204 ? 20.561 -12.243 -24.990 1.00 83.19 204 LEU A C 1
ATOM 1620 O O . LEU A 1 204 ? 19.622 -12.180 -25.779 1.00 83.19 204 LEU A O 1
ATOM 1624 N N . MET A 1 205 ? 21.145 -13.389 -24.636 1.00 84.75 205 MET A N 1
ATOM 1625 C CA . MET A 1 205 ? 20.761 -14.696 -25.169 1.00 84.75 205 MET A CA 1
ATOM 1626 C C . MET A 1 205 ? 19.320 -15.068 -24.799 1.00 84.75 205 MET A C 1
ATOM 1628 O O . MET A 1 205 ? 18.560 -15.466 -25.677 1.00 84.75 205 MET A O 1
ATOM 1632 N N . GLU A 1 206 ? 18.913 -14.867 -23.539 1.00 83.88 206 GLU A N 1
ATOM 1633 C CA . GLU A 1 206 ? 17.527 -15.074 -23.088 1.00 83.88 206 GLU A CA 1
ATOM 1634 C C . GLU A 1 206 ? 16.562 -14.175 -23.879 1.00 83.88 206 GLU A C 1
ATOM 1636 O O . GLU A 1 206 ? 15.510 -14.620 -24.335 1.00 83.88 206 GLU A O 1
ATOM 1641 N N . THR A 1 207 ? 16.940 -12.914 -24.114 1.00 81.75 207 THR A N 1
ATOM 1642 C CA . THR A 1 207 ? 16.104 -11.969 -24.870 1.00 81.75 207 THR A CA 1
ATOM 1643 C C . THR A 1 207 ? 15.978 -12.368 -26.345 1.00 81.75 207 THR A C 1
ATOM 1645 O O . THR A 1 207 ? 14.898 -12.239 -26.923 1.00 81.75 207 THR A O 1
ATOM 1648 N N . GLU A 1 208 ? 17.065 -12.843 -26.957 1.00 83.56 208 GLU A N 1
ATOM 1649 C CA . GLU A 1 208 ? 17.088 -13.320 -28.343 1.00 83.56 208 GLU A CA 1
ATOM 1650 C C . GLU A 1 208 ? 16.259 -14.601 -28.508 1.00 83.56 208 GLU A C 1
ATOM 1652 O O . GLU A 1 208 ? 15.484 -14.716 -29.457 1.00 83.56 208 GLU A O 1
ATOM 1657 N N . GLU A 1 209 ? 16.367 -15.545 -27.570 1.00 84.50 209 GLU A N 1
ATOM 1658 C CA . GLU A 1 209 ? 15.576 -16.776 -27.573 1.00 84.50 209 GLU A CA 1
ATOM 1659 C C . GLU A 1 209 ? 14.081 -16.488 -27.390 1.00 84.50 209 GLU A C 1
ATOM 1661 O O . GLU A 1 209 ? 13.267 -16.985 -28.168 1.00 84.50 209 GLU A O 1
ATOM 1666 N N . GLU A 1 210 ? 13.705 -15.613 -26.450 1.00 84.19 210 GLU A N 1
ATOM 1667 C CA . GLU A 1 210 ? 12.315 -15.158 -26.307 1.00 84.19 210 GLU A CA 1
ATOM 1668 C C . GLU A 1 210 ? 11.782 -14.535 -27.608 1.00 84.19 210 GLU A C 1
ATOM 1670 O O . GLU A 1 210 ? 10.623 -14.744 -27.975 1.00 84.19 210 GLU A O 1
ATOM 1675 N N . GLN A 1 211 ? 12.609 -13.758 -28.314 1.00 82.31 211 GLN A N 1
ATOM 1676 C CA . GLN A 1 211 ? 12.218 -13.131 -29.575 1.00 82.31 211 GLN A CA 1
ATOM 1677 C C . GLN A 1 211 ? 12.072 -14.158 -30.706 1.00 82.31 211 GLN A C 1
ATOM 1679 O O . GLN A 1 211 ? 11.116 -14.070 -31.480 1.00 82.31 211 GLN A O 1
ATOM 1684 N N . ARG A 1 212 ? 12.965 -15.153 -30.769 1.00 87.06 212 ARG A N 1
ATOM 1685 C CA . ARG A 1 212 ? 12.874 -16.277 -31.709 1.00 87.06 212 ARG A CA 1
ATOM 1686 C C . ARG A 1 212 ? 11.582 -17.061 -31.494 1.00 87.06 212 ARG A C 1
ATOM 1688 O O . ARG A 1 212 ? 10.821 -17.217 -32.444 1.00 87.06 212 ARG A O 1
ATOM 1695 N N . LEU A 1 213 ? 11.280 -17.443 -30.253 1.00 84.69 213 LEU A N 1
ATOM 1696 C CA . LEU A 1 213 ? 10.061 -18.180 -29.903 1.00 84.69 213 LEU A CA 1
ATOM 1697 C C . LEU A 1 213 ? 8.782 -17.407 -30.259 1.00 84.69 213 LEU A C 1
ATOM 1699 O O . LEU A 1 213 ? 7.832 -17.987 -30.779 1.00 84.69 213 LEU A O 1
ATOM 1703 N N . LEU A 1 214 ? 8.751 -16.090 -30.028 1.00 81.44 214 LEU A N 1
ATOM 1704 C CA . LEU A 1 214 ? 7.619 -15.250 -30.440 1.00 81.44 214 LEU A CA 1
ATOM 1705 C C . LEU A 1 214 ? 7.467 -15.189 -31.967 1.00 81.44 214 LEU A C 1
ATOM 1707 O O . LEU A 1 214 ? 6.343 -15.206 -32.470 1.00 81.44 214 LEU A O 1
ATOM 1711 N N . SER A 1 215 ? 8.580 -15.137 -32.706 1.00 78.50 215 SER A N 1
ATOM 1712 C CA . SER A 1 215 ? 8.551 -15.163 -34.172 1.00 78.50 215 SER A CA 1
ATOM 1713 C C . SER A 1 215 ? 8.061 -16.511 -34.713 1.00 78.50 215 SER A C 1
ATOM 1715 O O . SER A 1 215 ? 7.177 -16.532 -35.567 1.00 78.50 215 SER A O 1
ATOM 1717 N N . GLU A 1 216 ? 8.530 -17.627 -34.153 1.00 77.38 216 GLU A N 1
ATOM 1718 C CA . GLU A 1 216 ? 8.089 -18.979 -34.512 1.00 77.38 216 GLU A CA 1
ATOM 1719 C C . GLU A 1 216 ? 6.601 -19.178 -34.213 1.00 77.38 216 GLU A C 1
ATOM 1721 O O . GLU A 1 216 ? 5.878 -19.688 -35.063 1.00 77.38 216 GLU A O 1
ATOM 1726 N N . GLN A 1 217 ? 6.110 -18.688 -33.069 1.00 73.38 217 GLN A N 1
ATOM 1727 C CA . GLN A 1 217 ? 4.684 -18.725 -32.732 1.00 73.38 217 GLN A CA 1
ATOM 1728 C C . GLN A 1 217 ? 3.831 -17.903 -33.710 1.00 73.38 217 GLN A C 1
ATOM 1730 O O . GLN A 1 217 ? 2.745 -18.331 -34.090 1.00 73.38 217 GLN A O 1
ATOM 1735 N N . SER A 1 218 ? 4.305 -16.736 -34.156 1.00 66.81 218 SER A N 1
ATOM 1736 C CA . SER A 1 218 ? 3.587 -15.965 -35.180 1.00 66.81 218 SER A CA 1
ATOM 1737 C C . SER A 1 218 ? 3.575 -16.664 -36.546 1.00 66.81 218 SER A C 1
ATOM 1739 O O . SER A 1 218 ? 2.590 -16.572 -37.273 1.00 66.81 218 SER A O 1
ATOM 1741 N N . HIS A 1 219 ? 4.636 -17.408 -36.868 1.00 60.41 219 HIS A N 1
ATOM 1742 C CA . HIS A 1 219 ? 4.769 -18.137 -38.127 1.00 60.41 219 HIS A CA 1
ATOM 1743 C C . HIS A 1 219 ? 3.991 -19.462 -38.123 1.00 60.41 219 HIS A C 1
ATOM 1745 O O . HIS A 1 219 ? 3.505 -19.878 -39.169 1.00 60.41 219 HIS A O 1
ATOM 1751 N N . SER A 1 220 ? 3.831 -20.109 -36.963 1.00 56.91 220 SER A N 1
ATOM 1752 C CA . SER A 1 220 ? 3.008 -21.315 -36.824 1.00 56.91 220 SER A CA 1
ATOM 1753 C C . SER A 1 220 ? 1.514 -21.000 -36.902 1.00 56.91 220 SER A C 1
ATOM 1755 O O . SER A 1 220 ? 0.774 -21.758 -37.512 1.00 56.91 220 SER A O 1
ATOM 1757 N N . VAL A 1 221 ? 1.074 -19.860 -36.355 1.00 57.97 221 VAL A N 1
ATOM 1758 C CA . VAL A 1 221 ? -0.318 -19.390 -36.505 1.00 57.97 221 VAL A CA 1
ATOM 1759 C C . VAL A 1 221 ? -0.637 -19.051 -37.968 1.00 57.97 221 VAL A C 1
ATOM 1761 O O . VAL A 1 221 ? -1.743 -19.310 -38.420 1.00 57.97 221 VAL A O 1
ATOM 1764 N N . ALA A 1 222 ? 0.334 -18.538 -38.732 1.00 56.44 222 ALA A N 1
ATOM 1765 C CA . ALA A 1 222 ? 0.160 -18.289 -40.165 1.00 56.44 222 ALA A CA 1
ATOM 1766 C C . ALA A 1 222 ? 0.103 -19.576 -41.013 1.00 56.44 222 ALA A C 1
ATOM 1768 O O . ALA A 1 222 ? -0.507 -19.567 -42.076 1.00 56.44 222 ALA A O 1
ATOM 1769 N N . LEU A 1 223 ? 0.722 -20.673 -40.556 1.00 51.34 223 LEU A N 1
ATOM 1770 C CA . LEU A 1 223 ? 0.648 -21.972 -41.234 1.00 51.34 223 LEU A CA 1
ATOM 1771 C C . LEU A 1 223 ? -0.675 -22.703 -40.956 1.00 51.34 223 LEU A C 1
ATOM 1773 O O . LEU A 1 223 ? -1.160 -23.383 -41.850 1.00 51.34 223 LEU A O 1
ATOM 1777 N N . ASP A 1 224 ? -1.276 -22.540 -39.772 1.00 50.44 224 ASP A N 1
ATOM 1778 C CA . ASP A 1 224 ? -2.612 -23.095 -39.475 1.00 50.44 224 ASP A CA 1
ATOM 1779 C C . ASP A 1 224 ? -3.707 -22.442 -40.349 1.00 50.44 224 ASP A C 1
ATOM 1781 O O . ASP A 1 224 ? -4.588 -23.139 -40.843 1.00 50.44 224 ASP A O 1
ATOM 1785 N N . ASP A 1 225 ? -3.605 -21.138 -40.644 1.00 51.66 225 ASP A N 1
ATOM 1786 C CA . ASP A 1 225 ? -4.530 -20.433 -41.559 1.00 51.66 225 ASP A CA 1
ATOM 1787 C C . ASP A 1 225 ? -4.401 -20.896 -43.035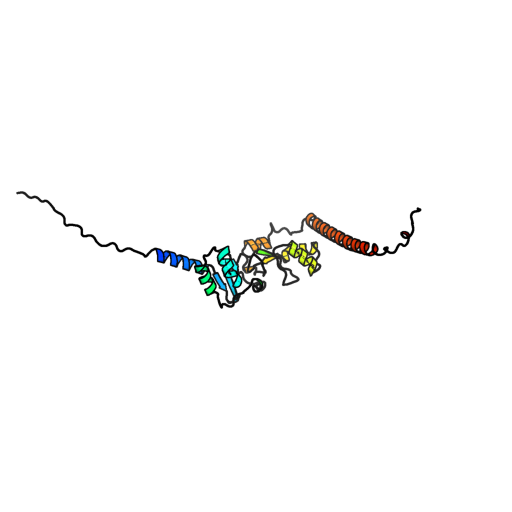 1.00 51.66 225 ASP A C 1
ATOM 1789 O O . ASP A 1 225 ? -5.353 -20.780 -43.815 1.00 51.66 225 ASP A O 1
ATOM 1793 N N . GLU A 1 226 ? -3.244 -21.440 -43.443 1.00 52.41 226 GLU A N 1
ATOM 1794 C CA . GLU A 1 226 ? -3.035 -22.000 -44.792 1.00 52.41 226 GLU A CA 1
ATOM 1795 C C . GLU A 1 226 ? -3.502 -23.464 -44.930 1.00 52.41 226 GLU A C 1
ATOM 1797 O O . GLU A 1 226 ? -3.657 -23.944 -46.055 1.00 52.41 226 GLU A O 1
ATOM 1802 N N . VAL A 1 227 ? -3.763 -24.177 -43.828 1.00 53.38 227 VAL A N 1
ATOM 1803 C CA . VAL A 1 227 ? -4.197 -25.591 -43.854 1.00 53.38 227 VAL A CA 1
ATOM 1804 C C . VAL A 1 227 ? -5.722 -25.735 -43.988 1.00 53.38 227 VAL A C 1
ATOM 1806 O O . VAL A 1 227 ? -6.191 -26.732 -44.536 1.00 53.38 227 VAL A O 1
ATOM 1809 N N . ASP A 1 228 ? -6.501 -24.714 -43.623 1.00 52.47 228 ASP A N 1
ATOM 1810 C CA . ASP A 1 228 ? -7.975 -24.737 -43.684 1.00 52.47 228 ASP A CA 1
ATOM 1811 C C . ASP A 1 228 ? -8.573 -24.436 -45.083 1.00 52.47 228 ASP A C 1
ATOM 1813 O O . ASP A 1 228 ? -9.782 -24.249 -45.229 1.00 52.47 228 ASP A O 1
ATOM 1817 N N . HIS A 1 229 ? -7.758 -24.405 -46.146 1.00 53.22 229 HIS A N 1
ATOM 1818 C CA . HIS A 1 229 ? -8.207 -24.058 -47.506 1.00 53.22 229 HIS A CA 1
ATOM 1819 C C . HIS A 1 229 ? -8.340 -25.235 -48.501 1.00 53.22 229 HIS A C 1
ATOM 1821 O O . HIS A 1 229 ? -8.567 -24.982 -49.685 1.00 53.22 229 HIS A O 1
ATOM 1827 N N . ASP A 1 230 ? -8.281 -26.505 -48.072 1.00 53.66 230 ASP A N 1
ATOM 1828 C CA . ASP A 1 230 ? -8.477 -27.668 -48.974 1.00 53.66 230 ASP A CA 1
ATOM 1829 C C . ASP A 1 230 ? -9.539 -28.681 -48.495 1.00 53.66 230 ASP A C 1
ATOM 1831 O O . ASP A 1 230 ? -9.395 -29.892 -48.645 1.00 53.66 230 ASP A O 1
ATOM 1835 N N . GLU A 1 231 ? -10.665 -28.206 -47.953 1.00 55.62 231 GLU A N 1
ATOM 1836 C CA . GLU A 1 231 ? -11.843 -29.067 -47.718 1.00 55.62 231 GLU A CA 1
ATOM 1837 C C . GLU A 1 231 ? -12.714 -29.292 -48.979 1.00 55.62 231 GLU A C 1
ATOM 1839 O O . GLU A 1 231 ? -13.812 -29.843 -48.887 1.00 55.62 231 GLU A O 1
ATOM 1844 N N . ASN A 1 232 ? -12.255 -28.911 -50.181 1.00 55.50 232 ASN A N 1
ATOM 1845 C CA . ASN A 1 232 ? -12.985 -29.170 -51.433 1.00 55.50 232 ASN A CA 1
ATOM 1846 C C . ASN A 1 232 ? -12.144 -29.893 -52.487 1.00 55.50 232 ASN A C 1
ATOM 1848 O O . ASN A 1 232 ? -12.121 -29.518 -53.661 1.00 55.50 232 ASN A O 1
ATOM 1852 N N . THR A 1 233 ? -11.481 -30.972 -52.093 1.00 52.69 233 THR A N 1
ATOM 1853 C CA . THR A 1 233 ? -10.862 -31.880 -53.049 1.00 52.69 233 THR A CA 1
ATOM 1854 C C . THR A 1 233 ? -11.835 -33.013 -53.419 1.00 52.69 233 THR A C 1
ATOM 1856 O O . THR A 1 233 ? -12.017 -34.012 -52.726 1.00 52.69 233 THR A O 1
ATOM 1859 N N . GLU A 1 234 ? -12.489 -32.846 -54.568 1.00 56.12 234 GLU A N 1
ATOM 1860 C CA . GLU A 1 234 ? -13.566 -33.685 -55.122 1.00 56.12 234 GLU A CA 1
ATOM 1861 C C . GLU A 1 234 ? -13.158 -35.131 -55.507 1.00 56.12 234 GLU A C 1
ATOM 1863 O O . GLU A 1 234 ? -13.972 -35.881 -56.044 1.00 56.12 234 GLU A O 1
ATOM 1868 N N . TRP A 1 235 ? -11.929 -35.577 -55.214 1.00 61.41 235 TRP A N 1
ATOM 1869 C CA . TRP A 1 235 ? -11.409 -36.895 -55.622 1.00 61.41 235 TRP A CA 1
ATOM 1870 C C . TRP A 1 235 ? -11.829 -38.068 -54.720 1.00 61.41 235 TRP A C 1
ATOM 1872 O O . TRP A 1 235 ? -11.579 -39.219 -55.071 1.00 61.41 235 TRP A O 1
ATOM 1882 N N . LEU A 1 236 ? -12.516 -37.816 -53.599 1.00 53.38 236 LEU A N 1
ATOM 1883 C CA . LEU A 1 236 ? -13.053 -38.868 -52.716 1.00 53.38 236 LEU A CA 1
ATOM 1884 C C . LEU A 1 236 ? -14.491 -39.314 -53.053 1.00 53.38 236 LEU A C 1
ATOM 1886 O O . LEU A 1 236 ? -15.032 -40.201 -52.392 1.00 53.38 236 LEU A O 1
ATOM 1890 N N . LYS A 1 237 ? -15.127 -38.755 -54.092 1.00 57.94 237 LYS A N 1
ATOM 1891 C CA . LYS A 1 237 ? -16.464 -39.180 -54.544 1.00 57.94 237 LYS A CA 1
ATOM 1892 C C . LYS A 1 237 ? -16.366 -40.153 -55.719 1.00 57.94 237 LYS A C 1
ATOM 1894 O O . LYS A 1 237 ? -16.557 -39.762 -56.864 1.00 57.94 237 LYS A O 1
ATOM 1899 N N . GLY A 1 238 ? -16.122 -41.431 -55.441 1.00 58.44 238 GLY A N 1
ATOM 1900 C CA . GLY A 1 238 ? -16.399 -42.471 -56.434 1.00 58.44 238 GLY A CA 1
ATOM 1901 C C . GLY A 1 238 ? -15.562 -43.730 -56.308 1.00 58.44 238 GLY A C 1
ATOM 1902 O O . GLY A 1 238 ? -14.620 -43.912 -57.066 1.00 58.44 238 GLY A O 1
ATOM 1903 N N . CYS A 1 239 ? -15.957 -44.629 -55.410 1.00 51.81 239 CYS A N 1
ATOM 1904 C CA . CYS A 1 239 ? -15.712 -46.065 -55.546 1.00 51.81 239 CYS A CA 1
ATOM 1905 C C . CYS A 1 239 ? -16.915 -46.792 -54.933 1.00 51.81 239 CYS A C 1
ATOM 1907 O O . CYS A 1 239 ? -16.957 -47.057 -53.733 1.00 51.81 239 CYS A O 1
ATOM 1909 N N . GLU A 1 240 ? -17.927 -47.053 -55.758 1.00 61.09 240 GLU A N 1
ATOM 1910 C CA . GLU A 1 240 ? -18.967 -48.030 -55.440 1.00 61.09 240 GLU A CA 1
ATOM 1911 C C . GLU A 1 240 ? -18.342 -49.431 -55.497 1.00 61.09 240 GLU A C 1
ATOM 1913 O O . GLU A 1 240 ? -17.609 -49.756 -56.433 1.00 61.09 240 GLU A O 1
ATOM 1918 N N . TRP A 1 241 ? -18.592 -50.253 -54.477 1.00 56.28 241 TRP A N 1
ATOM 1919 C CA . TRP A 1 241 ? -18.102 -51.631 -54.438 1.00 56.28 241 TRP A CA 1
ATOM 1920 C C . TRP A 1 241 ? -18.994 -52.533 -55.307 1.00 56.28 241 TRP A C 1
ATOM 1922 O O . TRP A 1 241 ? -20.220 -52.434 -55.200 1.00 56.28 241 TRP A O 1
ATOM 1932 N N . PRO A 1 242 ? -18.424 -53.421 -56.143 1.00 59.88 242 PRO A N 1
ATOM 1933 C CA . PRO A 1 242 ? -19.221 -54.345 -56.936 1.00 59.88 242 PRO A CA 1
ATOM 1934 C C . PRO A 1 242 ? -19.886 -55.402 -56.042 1.00 59.88 242 PRO A C 1
ATOM 1936 O O . PRO A 1 242 ? -19.291 -55.859 -55.064 1.00 59.88 242 PRO A O 1
ATOM 1939 N N . THR A 1 243 ? -21.125 -55.754 -56.395 1.00 54.88 243 THR A N 1
ATOM 1940 C CA . THR A 1 243 ? -21.948 -56.802 -55.761 1.00 54.88 243 THR A CA 1
ATOM 1941 C C . THR A 1 243 ? -21.652 -58.181 -56.327 1.00 54.88 243 THR A C 1
ATOM 1943 O O . THR A 1 243 ? -21.319 -58.269 -57.531 1.00 54.88 243 THR A O 1
#

Radius of gyration: 36.32 Å; chains: 1; bounding box: 55×69×161 Å

pLDDT: mean 77.29, std 20.72, range [37.38, 97.38]

Sequence (243 aa):
MPTPCVVETPESVAAPAVRIKSTQHKHKQQSDNAALNLLTFVAIEQVIICTSWKVAVPFQNLDTHLRVAHKLHFRPRRTIVAQFDGLPAAQTITDLKPRRDGSALLSYLAAPTSGYSCLHCPVFKGISWDHMRQHAKKRHLISAPECLRQKFRLACALQSWTKYSPKYWTVTELDQPPSMRSDIYHGPHVSQDRLSSEEEALILMETEEEQRLLSEQSHSVALDDEVDHDENTEWLKGCEWPT

Foldseek 3Di:
DDDDDDDDDDDDDDDDDDDPPPPPVVVVVVVLVVLQPQWDQDQVQQFIAGQVQQATAALLCQLVCCCPVVVDDDVSSVVVSVVCPPRSHHNDPVSRDEDAAQAADDPSHDAWAKWFDDPVDRQDIDRDPVVVLVCCCPPVVQANLRSVVCVLVGIFTWDARDDPDGRTHGHHPVRHDPVVVCVSVPDDDPDPPPPDPVVSVVSVVVRVVVVVVVVVVVVVVVVVVVVPPPPPPPPPPDDDDDD

Secondary structure (DSSP, 8-state):
--------PPPPPPPP------HHHHHHHHHHHHHTTSEEEETTTTEEEETTTTEE--HHHHHHHHHHTS---HHHHHHHHHHHTTS----STTT-PPPPTTBPP-TTSPPPEEEEE-SS-SS-EES-HHHHHHHHHHHH---HHHHHHTHHHHEEEEEES-SSS--EEEBPGGGS-HHHHHHHH-SSS-S-----HHHHHHHHHHHHHHHHHHHHHHHHHHHHHHHTT-S--GGGS--PPP-